Protein AF-A0A1F5NJ18-F1 (afdb_monomer)

Foldseek 3Di:
DPDPDPVLCVLVVVLVCCLVVVDQKDKDKDAVVCCDDPNVVVVVVSVVSCVVSQKDKDKDWDQVQQLQQLEGGIMIMMMIGNDPLFDFDAQDGAEDDPPDPDDPHHHGDHLQNQDVPPDDDAAQDADPVARQQGAHHDDPLLLVLLVQAAAAWGFDVSDDPVSDDPVCVVDPDQGFQLTAHHGGGRHYQQALCLRPSRPGRQHHRPHSGGGTLQSLCSSLVHDSPDDDDDDRSNSSHCSNPDRRVSSVVSRVVSSVVSVVVSVVVVVVVVVVVVVVVVVVVVPD

Mean predicted aligned error: 6.45 Å

Structure (mmCIF, N/CA/C/O backbone):
data_AF-A0A1F5NJ18-F1
#
_entry.id   AF-A0A1F5NJ18-F1
#
loop_
_atom_site.group_PDB
_atom_site.id
_atom_site.type_symbol
_atom_site.label_atom_id
_atom_site.label_alt_id
_atom_site.label_comp_id
_atom_site.label_asym_id
_atom_site.label_entity_id
_atom_site.label_seq_id
_atom_site.pdbx_PDB_ins_code
_atom_site.Cartn_x
_atom_site.Cartn_y
_atom_site.Cartn_z
_atom_site.occupancy
_atom_site.B_iso_or_equiv
_atom_site.auth_seq_id
_atom_site.auth_comp_id
_atom_site.auth_asym_id
_atom_site.auth_atom_id
_atom_site.pdbx_PDB_model_num
ATOM 1 N N . GLU A 1 1 ? 13.339 19.748 5.906 1.00 44.38 1 GLU A N 1
ATOM 2 C CA . GLU A 1 1 ? 11.914 19.822 5.512 1.00 44.38 1 GLU A CA 1
ATOM 3 C C . GLU A 1 1 ? 11.126 18.870 6.407 1.00 44.38 1 GLU A C 1
ATOM 5 O O . GLU A 1 1 ? 11.561 17.733 6.534 1.00 44.38 1 GLU A O 1
ATOM 10 N N . GLY A 1 2 ? 10.069 19.297 7.112 1.00 52.28 2 GLY A N 1
ATOM 11 C CA . GLY A 1 2 ? 9.281 18.325 7.894 1.00 52.28 2 GLY A CA 1
A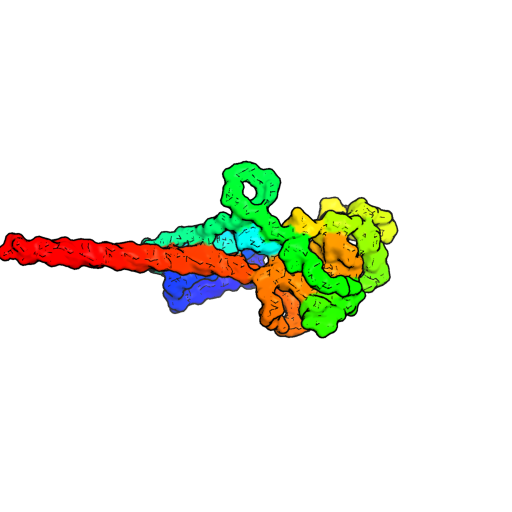TOM 12 C C . GLY A 1 2 ? 8.317 18.855 8.957 1.00 52.28 2 GLY A C 1
ATOM 13 O O . GLY A 1 2 ? 7.323 18.189 9.206 1.00 52.28 2 GLY A O 1
ATOM 14 N N . ILE A 1 3 ? 8.558 20.021 9.568 1.00 52.06 3 ILE A N 1
ATOM 15 C CA . ILE A 1 3 ? 7.665 20.559 10.621 1.00 52.06 3 ILE A CA 1
ATOM 16 C C . ILE A 1 3 ? 6.695 21.600 10.044 1.00 52.06 3 ILE A C 1
ATOM 18 O O . ILE A 1 3 ? 5.497 21.503 10.282 1.00 52.06 3 ILE A O 1
ATOM 22 N N . SER A 1 4 ? 7.183 22.514 9.200 1.00 52.91 4 SER A N 1
ATOM 23 C CA . SER A 1 4 ? 6.387 23.589 8.577 1.00 52.91 4 SER A CA 1
ATOM 24 C C . SER A 1 4 ? 5.634 23.181 7.304 1.00 52.91 4 SER A C 1
ATOM 26 O O . SER A 1 4 ? 5.252 24.042 6.517 1.00 52.91 4 SER A O 1
ATOM 28 N N . ASP A 1 5 ? 5.468 21.881 7.048 1.00 60.53 5 ASP A N 1
ATOM 29 C CA . ASP A 1 5 ? 4.686 21.424 5.900 1.00 60.53 5 ASP A CA 1
ATOM 30 C C . ASP A 1 5 ? 3.194 21.673 6.178 1.00 60.53 5 ASP A C 1
ATOM 32 O O . ASP A 1 5 ? 2.676 21.123 7.154 1.00 60.53 5 ASP A O 1
ATOM 36 N N . PRO A 1 6 ? 2.478 22.455 5.349 1.00 61.78 6 PRO A N 1
ATOM 37 C CA . PRO A 1 6 ? 1.057 22.718 5.556 1.00 61.78 6 PRO A CA 1
ATOM 38 C C . PRO A 1 6 ? 0.217 21.435 5.555 1.00 61.78 6 PRO A C 1
ATOM 40 O O . PRO A 1 6 ? -0.858 21.414 6.130 1.00 61.78 6 PRO A O 1
ATOM 43 N N . ARG A 1 7 ? 0.694 20.319 4.991 1.00 61.50 7 ARG A N 1
ATOM 44 C CA . ARG A 1 7 ? -0.009 19.025 5.051 1.00 61.50 7 ARG A CA 1
ATOM 45 C C . ARG A 1 7 ? -0.040 18.425 6.453 1.00 61.50 7 ARG A C 1
ATOM 47 O O . ARG A 1 7 ? -0.947 17.651 6.750 1.00 61.50 7 ARG A O 1
ATOM 54 N N . ASN A 1 8 ? 0.898 18.798 7.326 1.00 68.25 8 ASN A N 1
ATOM 55 C CA . ASN A 1 8 ? 0.867 18.392 8.730 1.00 68.25 8 ASN A CA 1
ATOM 56 C C . ASN A 1 8 ? -0.338 18.987 9.473 1.00 68.25 8 ASN A C 1
ATOM 58 O O . ASN A 1 8 ? -0.645 18.516 10.563 1.00 68.25 8 ASN A O 1
ATOM 62 N N . THR A 1 9 ? -1.039 19.981 8.909 1.00 78.81 9 THR A N 1
ATOM 63 C CA . THR A 1 9 ? -2.238 20.550 9.538 1.00 78.81 9 THR A CA 1
ATOM 64 C C . THR A 1 9 ? -3.500 19.726 9.288 1.00 78.81 9 THR A C 1
ATOM 66 O O . THR A 1 9 ? -4.411 19.761 10.110 1.00 78.81 9 THR A O 1
ATOM 69 N N . LEU A 1 10 ? -3.540 18.909 8.226 1.00 87.25 10 LEU A N 1
ATOM 70 C CA . LEU A 1 10 ? -4.714 18.091 7.876 1.00 87.25 10 LEU A CA 1
ATOM 71 C C . LEU A 1 10 ? -5.095 17.097 8.979 1.00 87.25 10 LEU A C 1
ATOM 73 O O . LEU A 1 10 ? -6.245 16.684 9.090 1.00 87.25 10 LEU A O 1
ATOM 77 N N . ILE A 1 11 ? -4.135 16.723 9.821 1.00 87.88 11 ILE A N 1
ATOM 78 C CA . ILE A 1 11 ? -4.393 15.853 10.962 1.00 87.88 11 ILE A CA 1
ATOM 79 C C . ILE A 1 11 ? -5.191 16.551 12.069 1.00 87.88 11 ILE A C 1
ATOM 81 O O . ILE A 1 11 ? -5.976 15.908 12.762 1.00 87.88 11 ILE A O 1
ATOM 85 N N . TYR A 1 12 ? -5.031 17.868 12.209 1.00 89.31 12 TYR A N 1
ATOM 86 C CA . TYR A 1 12 ? -5.835 18.674 13.120 1.00 89.31 12 TYR A CA 1
ATOM 87 C C . TYR A 1 12 ? -7.233 18.914 12.549 1.00 89.31 12 TYR A C 1
ATOM 89 O O . TYR A 1 12 ? -8.191 18.925 13.313 1.00 89.31 12 TYR A O 1
ATOM 97 N N . GLU A 1 13 ? -7.382 18.988 11.223 1.00 93.19 13 GLU A N 1
ATOM 98 C CA . GLU A 1 13 ? -8.707 18.981 10.587 1.00 93.19 13 GLU A CA 1
ATOM 99 C C . GLU A 1 13 ? -9.447 17.663 10.829 1.00 93.19 13 GLU A C 1
ATOM 101 O O . GLU A 1 13 ? -10.638 17.671 11.122 1.00 93.19 13 GLU A O 1
ATOM 106 N N . PHE A 1 14 ? -8.745 16.526 10.793 1.00 93.88 14 PHE A N 1
ATOM 107 C CA . PHE A 1 14 ? -9.339 15.248 11.183 1.00 93.88 14 PHE A CA 1
ATOM 108 C C . PHE A 1 14 ? -9.824 15.265 12.642 1.00 93.88 14 PHE A C 1
ATOM 110 O O . PHE A 1 14 ? -10.944 14.841 12.916 1.00 93.88 14 PHE A O 1
ATOM 117 N N . LEU A 1 15 ? -9.029 15.808 13.573 1.00 93.88 15 LEU A N 1
ATOM 118 C CA . LEU A 1 15 ? -9.454 15.983 14.968 1.00 93.88 15 LEU A CA 1
ATOM 119 C C . LEU A 1 15 ? -10.674 16.900 15.102 1.00 93.88 15 LEU A C 1
ATOM 121 O O . LEU A 1 15 ? -11.600 16.557 15.833 1.00 93.88 15 LEU A O 1
ATOM 125 N N . ARG A 1 16 ? -10.700 18.022 14.375 1.00 95.38 16 ARG A N 1
ATOM 126 C CA . ARG A 1 16 ? -11.847 18.938 14.345 1.00 95.38 16 ARG A CA 1
ATOM 127 C C . ARG A 1 16 ? -13.115 18.214 13.887 1.00 95.38 16 ARG A C 1
ATOM 129 O O . ARG A 1 16 ? -14.152 18.331 14.529 1.00 95.38 16 ARG A O 1
ATOM 136 N N . LEU A 1 17 ? -13.023 17.397 12.833 1.00 96.50 17 LEU A N 1
ATOM 137 C CA . LEU A 1 17 ? -14.150 16.581 12.371 1.00 96.50 17 LEU A CA 1
ATOM 138 C C . LEU A 1 17 ? -14.620 15.580 13.437 1.00 96.50 17 LEU A C 1
ATOM 140 O O . LEU A 1 17 ? -15.822 15.393 13.595 1.00 96.50 17 LEU A O 1
ATOM 144 N N . LEU A 1 18 ? -13.712 14.955 14.192 1.00 96.69 18 LEU A N 1
ATOM 145 C CA . LEU A 1 18 ? -14.091 14.046 15.283 1.00 96.69 18 LEU A CA 1
ATOM 146 C C . LEU A 1 18 ? -14.761 14.763 16.464 1.00 96.69 18 LEU A C 1
ATOM 148 O O . LEU A 1 18 ? -15.630 14.175 17.109 1.00 96.69 18 LEU A O 1
ATOM 152 N N . GLU A 1 19 ? -14.367 16.005 16.743 1.00 95.81 19 GLU A N 1
ATOM 153 C CA . GLU A 1 19 ? -14.962 16.855 17.779 1.00 95.81 19 GLU A CA 1
ATOM 154 C C . GLU A 1 19 ? -16.373 17.329 17.400 1.00 95.81 19 GLU A C 1
ATOM 156 O O . GLU A 1 19 ? -17.272 17.319 18.243 1.00 95.81 19 GLU A O 1
ATOM 161 N N . GLU A 1 20 ? -16.580 17.689 16.131 1.00 97.00 20 GLU A N 1
ATOM 162 C CA . GLU A 1 20 ? -17.866 18.168 15.612 1.00 97.00 20 GLU A CA 1
ATOM 163 C C . GLU A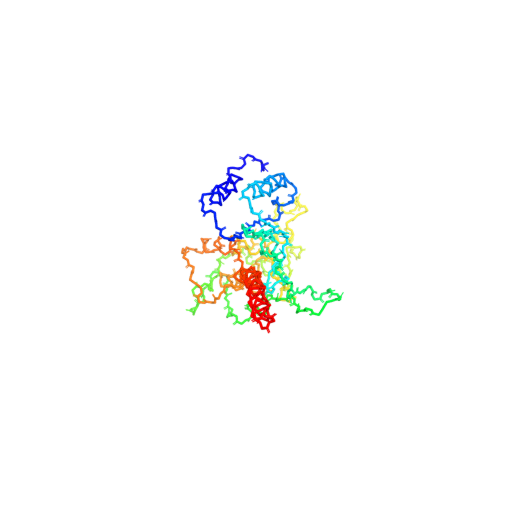 1 20 ? -18.859 17.025 15.354 1.00 97.00 20 GLU A C 1
ATOM 165 O O . GLU A 1 20 ? -20.006 17.090 15.791 1.00 97.00 20 GLU A O 1
ATOM 170 N N . ILE A 1 21 ? -18.426 15.965 14.661 1.00 97.56 21 ILE A N 1
ATOM 171 C CA . ILE A 1 21 ? -19.296 14.850 14.248 1.00 97.56 21 ILE A CA 1
ATOM 172 C C . ILE A 1 21 ? -19.540 13.882 15.410 1.00 97.56 21 ILE A C 1
ATOM 174 O O . ILE A 1 21 ? -20.602 13.267 15.483 1.00 97.56 21 ILE A O 1
ATOM 178 N N . LYS A 1 22 ? -18.558 13.726 16.308 1.00 95.50 22 LYS A N 1
ATOM 179 C CA . LYS A 1 22 ? -18.570 12.753 17.413 1.00 95.50 22 LYS A CA 1
ATOM 180 C C . LYS A 1 22 ? -18.960 11.329 16.972 1.00 95.50 22 LYS A C 1
ATOM 182 O O . LYS A 1 22 ? -19.873 10.744 17.562 1.00 95.50 22 LYS A O 1
ATOM 187 N N . PRO A 1 23 ? -18.319 10.761 15.929 1.00 96.31 23 PRO A N 1
ATOM 188 C CA . PRO A 1 23 ? -18.681 9.438 15.436 1.00 96.31 23 PRO A CA 1
ATOM 189 C C . PRO A 1 23 ? -18.553 8.357 16.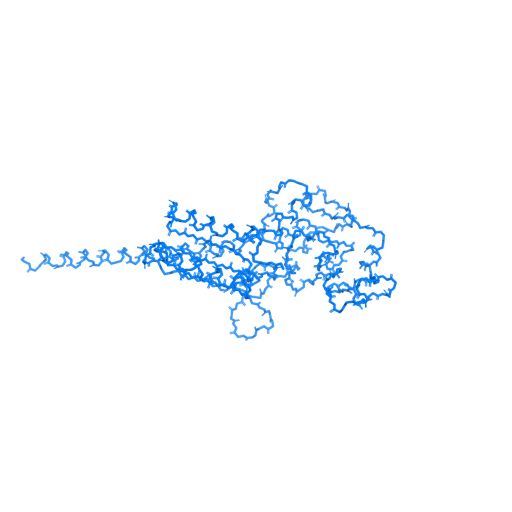515 1.00 96.31 23 PRO A C 1
ATOM 191 O O . PRO A 1 23 ? -17.649 8.386 17.346 1.00 96.31 23 PRO A O 1
ATOM 194 N N . TYR A 1 24 ? -19.422 7.349 16.435 1.00 93.81 24 TYR A N 1
ATOM 195 C CA . TYR A 1 24 ? -19.392 6.179 17.319 1.00 93.81 24 TYR A CA 1
ATOM 196 C C . TYR A 1 24 ? -18.040 5.443 17.289 1.00 93.81 24 TYR A C 1
ATOM 198 O O . TYR A 1 24 ? -17.499 5.024 18.315 1.00 93.81 24 TYR A O 1
ATOM 206 N N . ALA A 1 25 ? -17.461 5.323 16.095 1.00 95.19 25 ALA A N 1
ATOM 207 C CA . ALA A 1 25 ? -16.128 4.789 15.886 1.00 95.19 25 ALA A CA 1
ATOM 208 C C . ALA A 1 25 ? -15.460 5.452 14.679 1.00 95.19 25 ALA A C 1
ATOM 210 O O . ALA A 1 25 ? -16.133 5.950 13.775 1.00 95.19 25 ALA A O 1
ATOM 211 N N . PHE A 1 26 ? -14.130 5.435 14.647 1.00 96.25 26 PHE A N 1
ATOM 212 C CA . PHE A 1 26 ? -13.346 5.946 13.532 1.00 96.25 26 PHE A CA 1
ATOM 213 C C . PHE A 1 26 ? -12.135 5.063 13.232 1.00 96.25 26 PHE A C 1
ATOM 215 O O . PHE A 1 26 ? -11.621 4.331 14.082 1.00 96.25 26 PHE A O 1
ATOM 222 N N . VAL A 1 27 ? -11.646 5.200 12.002 1.00 96.69 27 VAL A N 1
ATOM 223 C CA . VAL A 1 27 ? -10.378 4.642 11.539 1.00 96.69 27 VAL A CA 1
ATOM 224 C C . VAL A 1 27 ? -9.552 5.782 10.969 1.00 96.69 27 VAL A C 1
ATOM 226 O O . VAL A 1 27 ? -10.052 6.591 10.190 1.00 96.69 27 VAL A O 1
ATOM 229 N N . MET A 1 28 ? -8.279 5.829 11.333 1.00 95.44 28 MET A N 1
ATOM 230 C CA . MET A 1 28 ? -7.298 6.724 10.746 1.00 95.44 28 MET A CA 1
ATOM 231 C C . MET A 1 28 ? -6.124 5.899 10.217 1.00 95.44 28 MET A C 1
ATOM 233 O O . MET A 1 28 ? -5.558 5.067 10.928 1.00 95.44 28 MET A O 1
ATOM 237 N N . GLU A 1 29 ? -5.743 6.151 8.969 1.00 94.56 29 GLU A N 1
ATOM 238 C CA . GLU A 1 29 ? -4.560 5.572 8.333 1.00 94.56 29 GLU A CA 1
ATOM 239 C C . GLU A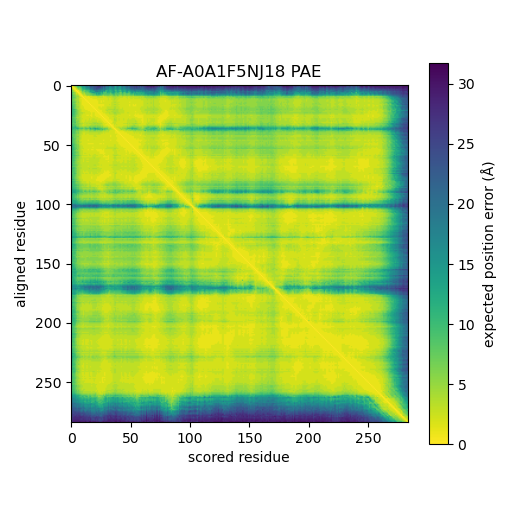 1 29 ? -3.518 6.665 8.077 1.00 94.56 29 GLU A C 1
ATOM 241 O O . GLU A 1 29 ? -3.859 7.818 7.804 1.00 94.56 29 GLU A O 1
ATOM 246 N N . ASN A 1 30 ? -2.237 6.324 8.233 1.00 93.62 30 ASN A N 1
ATOM 247 C CA . ASN A 1 30 ? -1.141 7.196 7.829 1.00 93.62 30 ASN A CA 1
ATOM 248 C C . ASN A 1 30 ? 0.156 6.415 7.556 1.00 93.62 30 ASN A C 1
ATOM 250 O O . ASN A 1 30 ? 0.274 5.207 7.780 1.00 93.62 30 ASN A O 1
ATOM 254 N N . VAL A 1 31 ? 1.198 7.118 7.119 1.00 92.00 31 VAL A N 1
ATOM 255 C CA . VAL A 1 31 ? 2.543 6.559 6.988 1.00 92.00 31 VAL A CA 1
ATOM 256 C C . VAL A 1 31 ? 3.162 6.245 8.361 1.00 92.00 31 VAL A C 1
ATOM 258 O O . VAL A 1 31 ? 2.927 6.960 9.338 1.00 92.00 31 VAL A O 1
ATOM 261 N N . PRO A 1 32 ? 4.042 5.229 8.461 1.00 92.50 32 PRO A N 1
ATOM 262 C CA . PRO A 1 32 ? 4.697 4.867 9.723 1.00 92.50 32 PRO A CA 1
ATOM 263 C C . PRO A 1 32 ? 5.511 5.999 10.363 1.00 92.50 32 PRO A C 1
ATOM 265 O O . PRO A 1 32 ? 5.706 6.002 11.577 1.00 92.50 32 PRO A O 1
ATOM 268 N N . GLY A 1 33 ? 5.994 6.945 9.549 1.00 89.94 33 GLY A N 1
ATOM 269 C CA . GLY A 1 33 ? 6.747 8.119 9.995 1.00 89.94 33 GLY A CA 1
ATOM 270 C C . GLY A 1 33 ? 5.931 9.115 10.824 1.00 89.94 33 GLY A C 1
ATOM 271 O O . GLY A 1 33 ? 6.515 9.988 11.447 1.00 89.94 33 GLY A O 1
ATOM 272 N N . LEU A 1 34 ? 4.603 8.989 10.892 1.00 87.94 34 LEU A N 1
ATOM 273 C CA . LEU A 1 34 ? 3.821 9.776 11.844 1.00 87.94 34 LEU A CA 1
ATOM 274 C C . LEU A 1 34 ? 4.022 9.265 13.280 1.00 87.94 34 LEU A C 1
ATOM 276 O O . LEU A 1 34 ? 4.229 10.045 14.197 1.00 87.94 34 LEU A O 1
ATOM 280 N N . ALA A 1 35 ? 4.045 7.946 13.480 1.00 86.25 35 ALA A N 1
ATOM 281 C CA . ALA A 1 35 ? 4.278 7.348 14.799 1.00 86.25 35 ALA A CA 1
ATOM 282 C C . ALA A 1 35 ? 5.772 7.231 15.167 1.00 86.25 35 ALA A C 1
ATOM 284 O O . ALA A 1 35 ? 6.111 6.821 16.280 1.00 86.25 35 ALA A O 1
ATOM 285 N N . LYS A 1 36 ? 6.686 7.549 14.240 1.00 84.00 36 LYS A N 1
ATOM 286 C CA . LYS A 1 36 ? 8.140 7.376 14.395 1.00 84.00 36 LYS A CA 1
ATOM 287 C C . LYS A 1 36 ? 8.897 8.642 14.004 1.00 84.00 36 LYS A C 1
ATOM 289 O O . LYS A 1 36 ? 8.520 9.331 13.075 1.00 84.00 36 LYS A O 1
ATOM 294 N N . GLY A 1 37 ? 10.026 8.917 14.651 1.00 82.19 37 GLY A N 1
ATOM 295 C CA . GLY A 1 37 ? 10.871 10.057 14.278 1.00 82.19 37 GLY A CA 1
ATOM 296 C C . GLY A 1 37 ? 10.174 11.408 14.482 1.00 82.19 37 GLY A C 1
ATOM 297 O O . GLY A 1 37 ? 9.543 11.621 15.515 1.00 82.19 37 GLY A O 1
ATOM 298 N N . ILE A 1 38 ? 10.298 12.308 13.499 1.00 78.38 38 ILE A N 1
ATOM 299 C CA . ILE A 1 38 ? 9.884 13.722 13.595 1.00 78.38 38 ILE A CA 1
ATOM 300 C C . ILE A 1 38 ? 8.368 13.881 13.816 1.00 78.38 38 ILE A C 1
ATOM 302 O O . ILE A 1 38 ? 7.958 14.817 14.493 1.00 78.38 38 ILE A O 1
ATOM 306 N N . GLY A 1 39 ? 7.535 12.964 13.308 1.00 83.38 39 GLY A N 1
ATOM 307 C CA . GLY A 1 39 ? 6.077 13.026 13.476 1.00 83.38 39 GLY A CA 1
ATOM 308 C C . GLY A 1 39 ? 5.574 12.578 14.852 1.00 83.38 39 GLY A C 1
ATOM 309 O O . GLY A 1 39 ? 4.445 12.892 15.228 1.00 83.38 39 GLY A O 1
ATOM 310 N N . LYS A 1 40 ? 6.403 11.875 15.637 1.00 88.44 40 LYS A N 1
ATOM 311 C CA . LYS A 1 40 ? 5.982 11.250 16.901 1.00 88.44 40 LYS A CA 1
ATOM 312 C C . LYS A 1 40 ? 5.383 12.243 17.914 1.00 88.44 40 LYS A C 1
ATOM 314 O O . LYS A 1 40 ? 4.366 11.893 18.509 1.00 88.44 40 LYS A O 1
ATOM 319 N N . PRO A 1 41 ? 5.938 13.455 18.124 1.00 90.25 41 PRO A N 1
ATOM 320 C CA . PRO A 1 41 ? 5.332 14.435 19.027 1.00 90.25 41 PRO A CA 1
ATOM 321 C C . PRO A 1 41 ? 3.917 14.842 18.598 1.00 90.25 41 PRO A C 1
ATOM 323 O O . PRO A 1 41 ? 3.027 14.929 19.441 1.00 90.25 41 PRO A O 1
ATOM 326 N N . ILE A 1 42 ? 3.693 15.011 17.289 1.00 88.31 42 ILE A N 1
ATOM 327 C CA . ILE A 1 42 ? 2.374 15.326 16.722 1.00 88.31 42 ILE A CA 1
ATOM 328 C C . ILE A 1 42 ? 1.409 14.173 17.013 1.00 88.31 42 ILE A C 1
ATOM 330 O O . ILE A 1 42 ? 0.315 14.392 17.525 1.00 88.31 42 ILE A O 1
ATOM 334 N N . PHE A 1 43 ? 1.837 12.931 16.771 1.00 92.06 43 PHE A N 1
ATOM 335 C CA . PHE A 1 43 ? 1.015 11.750 17.032 1.00 92.06 43 PHE A CA 1
ATOM 336 C C . PHE A 1 43 ? 0.631 11.593 18.510 1.00 92.06 43 PHE A C 1
ATOM 338 O O . PHE A 1 43 ? -0.522 11.303 18.817 1.00 92.06 43 PHE A O 1
ATOM 345 N N . LEU A 1 44 ? 1.559 11.838 19.440 1.00 93.19 44 LEU A N 1
ATOM 346 C CA . LEU A 1 44 ? 1.259 11.800 20.876 1.00 93.19 44 LEU A CA 1
ATOM 347 C C . LEU A 1 44 ? 0.269 12.895 21.290 1.00 93.19 44 LEU A C 1
ATOM 349 O O . LEU A 1 44 ? -0.620 12.632 22.097 1.00 93.19 44 LEU A O 1
ATOM 353 N N . ASN A 1 45 ? 0.383 14.095 20.712 1.00 92.12 45 ASN A N 1
ATOM 354 C CA . ASN A 1 45 ? -0.588 15.163 20.933 1.00 92.12 45 ASN A CA 1
ATOM 355 C C . ASN A 1 45 ? -1.989 14.760 20.446 1.00 92.12 45 ASN A C 1
ATOM 357 O O . ASN A 1 45 ? -2.962 14.974 21.160 1.00 92.12 45 ASN A O 1
ATOM 361 N N . ILE A 1 46 ? -2.092 14.102 19.291 1.00 93.00 46 ILE A N 1
ATOM 362 C CA . ILE A 1 46 ? -3.366 13.593 18.764 1.00 93.00 46 ILE A CA 1
ATOM 363 C C . ILE A 1 46 ? -3.992 12.564 19.701 1.00 93.00 46 ILE A C 1
ATOM 365 O O . ILE A 1 46 ? -5.170 12.682 20.019 1.00 93.00 46 ILE A O 1
ATOM 369 N N . LEU A 1 47 ? -3.221 11.589 20.191 1.00 95.81 47 LEU A N 1
ATOM 370 C CA . LEU A 1 47 ? -3.731 10.596 21.145 1.00 95.81 47 LEU A CA 1
ATOM 371 C C . LEU A 1 47 ? -4.231 11.246 22.441 1.00 95.81 47 LEU A C 1
ATOM 373 O O . LEU A 1 47 ? -5.232 10.807 23.006 1.00 95.81 47 LEU A O 1
ATOM 377 N N . GLN A 1 48 ? -3.554 12.299 22.902 1.00 96.25 48 GLN A N 1
ATOM 378 C CA . GLN A 1 48 ? -3.981 13.063 24.070 1.00 96.25 48 GLN A CA 1
ATOM 379 C C . GLN A 1 48 ? -5.293 13.817 23.802 1.00 96.25 48 GLN A C 1
ATOM 381 O O . GLN A 1 48 ? -6.231 13.690 24.585 1.00 96.25 48 GLN A O 1
ATOM 386 N N . ARG A 1 49 ? -5.408 14.517 22.666 1.00 95.75 49 ARG A N 1
ATOM 387 C CA . ARG A 1 49 ? -6.640 15.222 22.268 1.00 95.75 49 ARG A CA 1
ATOM 388 C C . ARG A 1 49 ? -7.821 14.268 22.081 1.00 95.75 49 ARG A C 1
ATOM 390 O O . ARG A 1 49 ? -8.920 14.568 22.523 1.00 95.75 49 ARG A O 1
ATOM 397 N N . LEU A 1 50 ? -7.601 13.099 21.480 1.00 97.06 50 LEU A N 1
ATOM 398 C CA . LEU A 1 50 ? -8.631 12.063 21.338 1.00 97.06 50 LEU A CA 1
ATOM 399 C C . LEU A 1 50 ? -9.146 11.588 22.699 1.00 97.06 50 LEU A C 1
ATOM 401 O O . LEU A 1 50 ? -10.353 11.449 22.880 1.00 97.06 50 LEU A O 1
ATOM 405 N N . ARG A 1 51 ? -8.247 11.404 23.672 1.00 96.88 51 ARG A N 1
ATOM 406 C CA . ARG A 1 51 ? -8.620 11.049 25.045 1.00 96.88 51 ARG A CA 1
ATOM 407 C C . ARG A 1 51 ? -9.447 12.144 25.718 1.00 96.88 51 ARG A C 1
ATOM 409 O O . ARG A 1 51 ? -10.431 11.831 26.375 1.00 96.88 51 ARG A O 1
ATOM 416 N N . GLU A 1 52 ? -9.066 13.408 25.547 1.00 96.62 52 GLU A N 1
ATOM 417 C CA . GLU A 1 52 ? -9.819 14.565 26.062 1.00 96.62 52 GLU A CA 1
ATOM 418 C C . GLU A 1 52 ? -11.217 14.671 25.439 1.00 96.62 52 GLU A C 1
ATOM 420 O O . GLU A 1 52 ? -12.167 15.041 26.122 1.00 96.62 52 GLU A O 1
ATOM 425 N N . LEU A 1 53 ? -11.361 14.273 24.172 1.00 95.88 53 LEU A N 1
ATOM 426 C CA . LEU A 1 53 ? -12.646 14.164 23.476 1.00 95.88 53 LEU A CA 1
ATOM 427 C C . LEU A 1 53 ? -13.468 12.922 23.878 1.00 95.88 53 LEU A C 1
ATOM 429 O O . LEU A 1 53 ? -14.567 12.732 23.361 1.00 95.88 53 LEU A O 1
ATOM 433 N N . GLY A 1 54 ? -12.961 12.078 24.783 1.00 96.75 54 GLY A N 1
ATOM 434 C CA . GLY A 1 54 ? -13.655 10.884 25.272 1.00 96.75 54 GLY A CA 1
ATOM 435 C C . GLY A 1 54 ? -13.478 9.631 24.410 1.00 96.75 54 GLY A C 1
ATOM 436 O O . GLY A 1 54 ? -14.220 8.670 24.589 1.00 96.75 54 GLY A O 1
ATOM 437 N N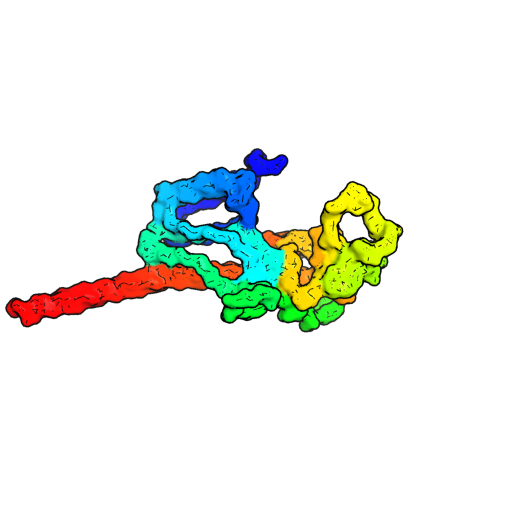 . TYR A 1 55 ? -12.510 9.609 23.488 1.00 97.75 55 TYR A N 1
ATOM 438 C CA . TYR A 1 55 ? -12.230 8.426 22.676 1.00 97.75 55 TYR A CA 1
ATOM 439 C C . TYR A 1 55 ? -11.232 7.476 23.340 1.00 97.75 55 TYR A C 1
ATOM 441 O O . TYR A 1 55 ? -10.151 7.864 23.791 1.00 97.75 55 TYR A O 1
ATOM 449 N N . TYR A 1 56 ? -11.561 6.191 23.278 1.00 96.19 56 TYR A N 1
ATOM 450 C CA . TYR A 1 56 ? -10.666 5.071 23.529 1.00 96.19 56 TYR A CA 1
ATOM 451 C C . TYR A 1 56 ? -10.040 4.647 22.212 1.00 96.19 56 TYR A C 1
ATOM 453 O O . TYR A 1 56 ? -10.736 4.534 21.205 1.00 96.19 56 TYR A O 1
ATOM 461 N N . THR A 1 57 ? -8.729 4.412 22.203 1.00 95.94 57 THR A N 1
ATOM 462 C CA . THR A 1 57 ? -7.997 4.169 20.958 1.00 95.94 57 THR A CA 1
ATOM 463 C C . THR A 1 57 ? -7.008 3.025 21.060 1.00 95.94 57 THR A C 1
ATOM 465 O O . THR A 1 57 ? -6.353 2.858 22.087 1.00 95.94 57 THR A O 1
ATOM 468 N N . VAL A 1 58 ? -6.796 2.329 19.946 1.00 95.25 58 VAL A N 1
ATOM 469 C CA . VAL A 1 58 ? -5.684 1.394 19.757 1.00 95.25 58 VAL A CA 1
ATOM 470 C C . VAL A 1 58 ? -4.972 1.745 18.450 1.00 95.25 58 VAL A C 1
ATOM 472 O O . VAL A 1 58 ? -5.621 2.059 17.454 1.00 95.25 58 VAL A O 1
ATOM 475 N N . HIS A 1 59 ? -3.637 1.696 18.421 1.00 95.00 59 HIS A N 1
ATOM 476 C CA . HIS A 1 59 ? -2.876 1.933 17.188 1.00 95.00 59 HIS A CA 1
ATOM 477 C C . HIS A 1 59 ? -1.722 0.941 16.977 1.00 95.00 59 HIS A C 1
ATOM 479 O O . HIS A 1 59 ? -1.226 0.324 17.919 1.00 95.00 59 HIS A O 1
ATOM 485 N N . GLY A 1 60 ? -1.249 0.829 15.736 1.00 93.81 60 GLY A N 1
ATOM 486 C CA . GLY A 1 60 ? -0.219 -0.131 15.350 1.00 93.81 60 GLY A CA 1
ATOM 487 C C . GLY A 1 60 ? 0.330 0.130 13.952 1.00 93.81 60 GLY A C 1
ATOM 488 O O . GLY A 1 60 ? -0.336 0.734 13.113 1.00 93.81 60 GLY A O 1
ATOM 489 N N . ILE A 1 61 ? 1.568 -0.310 13.704 1.00 94.94 61 ILE A N 1
ATOM 490 C CA . ILE A 1 61 ? 2.144 -0.311 12.355 1.00 94.94 61 ILE A CA 1
ATOM 491 C C . ILE A 1 61 ? 1.970 -1.705 11.768 1.00 94.94 61 ILE A C 1
ATOM 493 O O . ILE A 1 61 ? 2.519 -2.667 1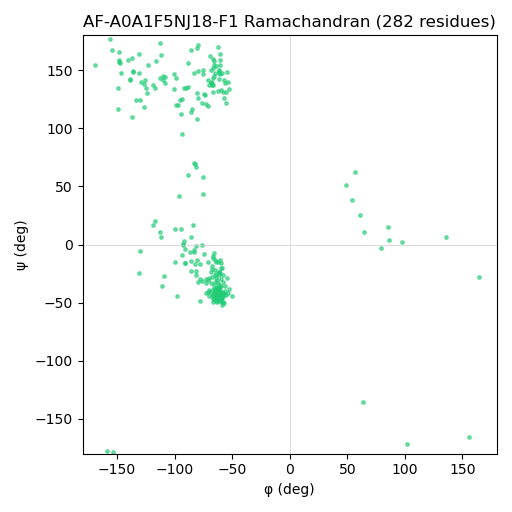2.299 1.00 94.94 61 ILE A O 1
ATOM 497 N N . VAL A 1 62 ? 1.253 -1.784 10.655 1.00 94.69 62 VAL A N 1
ATOM 498 C CA . VAL A 1 62 ? 0.952 -3.020 9.934 1.00 94.69 62 VAL A CA 1
ATOM 499 C C . VAL A 1 62 ? 1.743 -3.072 8.634 1.00 94.69 62 VAL A C 1
ATOM 501 O O . VAL A 1 62 ? 1.877 -2.047 7.967 1.00 94.69 62 VAL A O 1
ATOM 504 N N . ASP A 1 63 ? 2.288 -4.234 8.274 1.00 96.94 63 ASP A N 1
ATOM 505 C CA . ASP A 1 63 ? 2.770 -4.508 6.916 1.00 96.94 63 ASP A CA 1
ATOM 506 C C . ASP A 1 63 ? 1.653 -5.212 6.152 1.00 96.94 63 ASP A C 1
ATOM 508 O O . ASP A 1 63 ? 1.140 -6.224 6.611 1.00 96.94 63 ASP A O 1
ATOM 512 N N . THR A 1 64 ? 1.237 -4.687 5.005 1.00 97.62 64 THR A N 1
ATOM 513 C CA . THR A 1 64 ? 0.064 -5.210 4.293 1.00 97.62 64 THR A CA 1
ATOM 514 C C . THR A 1 64 ? 0.220 -6.665 3.852 1.00 97.62 64 THR A C 1
ATOM 516 O O . THR A 1 64 ? -0.783 -7.374 3.762 1.00 97.62 64 THR A O 1
ATOM 519 N N . ALA A 1 65 ? 1.458 -7.126 3.646 1.00 97.94 65 ALA A N 1
ATOM 520 C CA . ALA A 1 65 ? 1.745 -8.523 3.331 1.00 97.94 65 ALA A CA 1
ATOM 521 C C . ALA A 1 65 ? 1.278 -9.484 4.426 1.00 97.94 65 ALA A C 1
ATOM 523 O O . ALA A 1 65 ? 0.733 -10.540 4.117 1.00 97.94 65 ALA A O 1
ATOM 524 N N . ASP A 1 66 ? 1.370 -9.071 5.691 1.00 97.00 66 ASP A N 1
ATOM 525 C CA . ASP A 1 66 ? 0.928 -9.847 6.854 1.00 97.00 66 ASP A CA 1
ATOM 526 C C . ASP A 1 66 ? -0.605 -10.046 6.899 1.00 97.00 66 ASP A C 1
ATOM 528 O O . ASP A 1 66 ? -1.121 -10.845 7.679 1.00 97.00 66 ASP A O 1
ATOM 532 N N . TYR A 1 67 ? -1.343 -9.345 6.035 1.00 97.12 67 TYR A N 1
ATOM 533 C CA . TYR A 1 67 ? -2.806 -9.380 5.934 1.00 97.12 67 TYR A CA 1
ATOM 534 C C . TYR A 1 67 ? -3.293 -9.880 4.563 1.00 97.12 67 TYR A C 1
ATOM 536 O O . TYR A 1 67 ? -4.449 -9.661 4.189 1.00 97.12 67 TYR A O 1
ATOM 544 N N . GLY A 1 68 ? -2.404 -10.526 3.800 1.00 97.69 68 GLY A N 1
ATOM 545 C CA . GLY A 1 68 ? -2.718 -11.167 2.521 1.00 97.69 68 GLY A CA 1
ATOM 546 C C . GLY A 1 68 ? -2.654 -10.244 1.304 1.00 97.69 68 GLY A C 1
ATOM 547 O O . GLY A 1 68 ? -2.957 -10.672 0.194 1.00 97.69 68 GLY A O 1
ATOM 548 N N . VAL A 1 69 ? -2.248 -8.982 1.456 1.00 98.50 69 VAL A N 1
ATOM 549 C CA . VAL A 1 69 ? -1.990 -8.116 0.294 1.00 98.50 69 VAL A CA 1
ATOM 550 C C . VAL A 1 69 ? -0.661 -8.557 -0.338 1.00 98.50 69 VAL A C 1
ATOM 552 O O . VAL A 1 69 ? 0.328 -8.634 0.383 1.00 98.50 69 VAL A O 1
ATOM 555 N N . PRO A 1 70 ? -0.563 -8.805 -1.656 1.00 98.38 70 PRO A N 1
ATOM 556 C CA . PRO A 1 70 ? 0.671 -9.245 -2.323 1.00 98.38 70 PRO A CA 1
ATOM 557 C C . PRO A 1 70 ? 1.697 -8.105 -2.496 1.00 98.38 70 PRO A C 1
ATOM 559 O O . PRO A 1 70 ? 2.307 -7.930 -3.549 1.00 98.38 70 PRO A O 1
ATOM 562 N N . GLN A 1 71 ? 1.887 -7.300 -1.451 1.00 98.38 71 GLN A N 1
ATOM 563 C CA . GLN A 1 71 ? 2.684 -6.082 -1.434 1.00 98.38 71 GLN A CA 1
ATOM 564 C C . GLN A 1 71 ? 3.285 -5.854 -0.045 1.00 98.38 71 GLN A C 1
ATOM 566 O O . GLN A 1 71 ? 2.577 -5.902 0.961 1.00 98.38 71 GLN A O 1
ATOM 571 N N . ARG A 1 72 ? 4.573 -5.499 0.011 1.00 97.56 72 ARG A N 1
ATOM 572 C CA . ARG A 1 72 ? 5.213 -4.944 1.211 1.00 97.56 72 ARG A CA 1
ATOM 573 C C . ARG A 1 72 ? 4.893 -3.456 1.314 1.00 97.56 72 ARG A C 1
ATOM 575 O O . ARG A 1 72 ? 5.431 -2.639 0.558 1.00 97.56 72 ARG A O 1
ATOM 582 N N . ARG A 1 73 ? 4.035 -3.078 2.259 1.00 97.06 73 ARG A N 1
ATOM 583 C CA . ARG A 1 73 ? 3.664 -1.677 2.513 1.00 97.06 73 ARG A CA 1
ATOM 584 C C . ARG A 1 73 ? 3.347 -1.513 3.988 1.00 97.06 73 ARG A C 1
ATOM 586 O O . ARG A 1 73 ? 2.398 -2.085 4.501 1.00 97.06 73 ARG A O 1
ATOM 593 N N . LYS A 1 74 ? 4.141 -0.697 4.679 1.00 96.38 74 LYS A N 1
ATOM 594 C CA . LYS A 1 74 ? 3.913 -0.411 6.098 1.00 96.38 74 LYS A CA 1
ATOM 595 C C . LYS A 1 74 ? 3.003 0.794 6.270 1.00 96.38 74 LYS A C 1
ATOM 597 O O . LYS A 1 74 ? 3.237 1.814 5.615 1.00 96.38 74 LYS A O 1
ATOM 602 N N . ARG A 1 75 ? 2.016 0.702 7.160 1.00 95.00 75 ARG A N 1
ATOM 603 C CA . ARG A 1 75 ? 1.083 1.783 7.508 1.00 95.00 75 ARG A CA 1
ATOM 604 C C . ARG A 1 75 ? 0.808 1.843 8.993 1.00 95.00 75 ARG A C 1
ATOM 606 O O . ARG A 1 75 ? 0.743 0.815 9.650 1.00 95.00 75 ARG A O 1
ATOM 613 N N . LEU A 1 76 ? 0.694 3.060 9.507 1.00 95.00 76 LEU A N 1
ATOM 614 C CA . LEU A 1 76 ? 0.129 3.327 10.815 1.00 95.00 76 LEU A CA 1
ATOM 615 C C . LEU A 1 76 ? -1.388 3.276 10.678 1.00 95.00 76 LEU A C 1
ATOM 617 O O . LEU A 1 76 ? -1.954 3.977 9.845 1.00 95.00 76 LEU A O 1
ATOM 621 N N . VAL A 1 77 ? -2.022 2.467 11.509 1.00 96.12 77 VAL A N 1
ATOM 622 C CA . VAL A 1 77 ? -3.474 2.420 11.653 1.00 96.12 77 VAL A CA 1
ATOM 623 C C . VAL A 1 77 ? -3.795 2.797 13.092 1.00 96.12 77 VAL A C 1
ATOM 625 O O . VAL A 1 77 ? -3.102 2.371 14.017 1.00 96.12 77 VAL A O 1
ATOM 628 N N . LEU A 1 78 ? -4.821 3.617 13.269 1.00 96.00 78 LEU A N 1
ATOM 629 C CA . LEU A 1 78 ? -5.373 4.0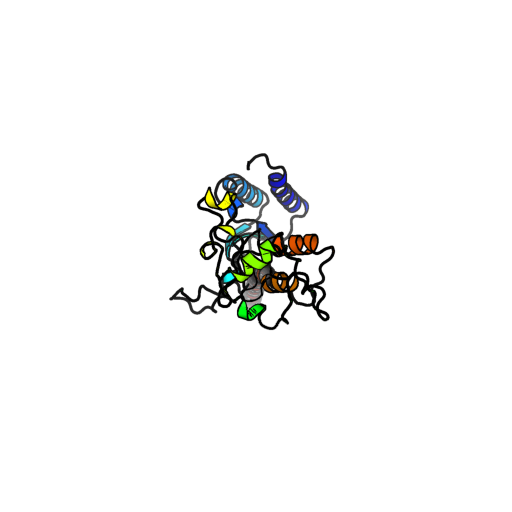38 14.547 1.00 96.00 78 LEU A CA 1
ATOM 630 C C . LEU A 1 78 ? -6.884 3.818 14.486 1.00 96.00 78 LEU A C 1
ATOM 632 O O . LEU A 1 78 ? -7.552 4.315 13.583 1.00 96.00 78 LEU A O 1
ATOM 636 N N . LEU A 1 79 ? -7.403 3.063 15.444 1.00 96.94 79 LEU A N 1
ATOM 637 C CA . LEU A 1 79 ? -8.831 2.850 15.642 1.00 96.94 79 LEU A CA 1
ATOM 638 C C . LEU A 1 79 ? -9.249 3.597 16.898 1.00 96.94 79 LEU A C 1
ATOM 640 O O . LEU A 1 79 ? -8.488 3.625 17.871 1.00 96.94 79 LEU A O 1
ATOM 644 N N . GLY A 1 80 ? -10.453 4.157 16.892 1.00 96.56 80 GLY A N 1
ATOM 645 C CA . GLY A 1 80 ? -11.023 4.757 18.086 1.00 96.56 80 GLY A CA 1
ATOM 646 C C . GLY A 1 80 ? -12.536 4.635 18.166 1.00 96.56 80 GLY A C 1
ATOM 647 O O . GLY A 1 80 ? -13.208 4.473 17.153 1.00 96.56 80 GLY A O 1
ATOM 648 N N . THR A 1 81 ? -13.057 4.701 19.386 1.00 97.06 81 THR A N 1
ATOM 649 C CA . THR A 1 81 ? -14.490 4.684 19.707 1.00 97.06 81 THR A CA 1
ATOM 650 C C . THR A 1 81 ? -14.752 5.541 20.938 1.00 97.06 81 THR A C 1
ATOM 652 O O . THR A 1 81 ? -13.879 5.656 21.798 1.00 97.06 81 THR A O 1
ATOM 655 N N . ASN A 1 82 ? -15.916 6.182 21.000 1.00 95.50 82 ASN A N 1
ATOM 656 C CA . ASN A 1 82 ? -16.359 6.931 22.178 1.00 95.50 82 ASN A CA 1
ATOM 657 C C . ASN A 1 82 ? -17.191 6.071 23.148 1.00 95.50 82 ASN A C 1
ATOM 659 O O . ASN A 1 82 ? -17.650 6.577 24.170 1.00 95.50 82 ASN A O 1
ATOM 663 N N . ASP A 1 83 ? -17.363 4.778 22.855 1.00 94.62 83 ASP A N 1
ATOM 664 C CA . ASP A 1 83 ? -18.053 3.834 23.727 1.00 94.62 83 ASP A CA 1
ATOM 665 C C . ASP A 1 83 ? -17.042 3.092 24.626 1.00 94.62 83 ASP A C 1
ATOM 667 O O . ASP A 1 83 ? -16.254 2.280 24.130 1.00 94.62 83 ASP A O 1
ATOM 671 N N . PRO A 1 84 ? -17.051 3.317 25.954 1.00 91.81 84 PRO A N 1
ATOM 672 C CA . PRO A 1 84 ? -16.137 2.645 26.881 1.00 91.81 84 PRO A CA 1
ATOM 673 C C . PRO A 1 84 ? -16.337 1.125 26.960 1.00 91.81 84 PRO A C 1
ATOM 675 O O . PRO A 1 84 ? -15.486 0.428 27.520 1.00 91.81 84 PRO A O 1
ATOM 678 N N . LYS A 1 85 ? -17.457 0.598 26.453 1.00 90.94 85 LYS A N 1
ATOM 679 C CA . LYS A 1 85 ? -17.767 -0.836 26.475 1.00 90.94 85 LYS A CA 1
ATOM 680 C C . LYS A 1 85 ? -17.064 -1.590 25.347 1.00 90.94 85 LYS A C 1
ATOM 682 O O . LYS A 1 85 ? -16.756 -2.773 25.503 1.00 90.94 85 LYS A O 1
ATOM 687 N N . ILE A 1 86 ? -16.745 -0.911 24.244 1.00 92.31 86 ILE A N 1
ATOM 688 C CA . ILE A 1 86 ? -16.057 -1.529 23.112 1.00 92.31 86 ILE A CA 1
ATOM 689 C C . ILE A 1 86 ? -14.575 -1.710 23.428 1.00 92.31 86 ILE A C 1
ATOM 691 O O . ILE A 1 86 ? -13.818 -0.759 23.631 1.00 92.31 86 ILE A O 1
ATOM 695 N N . ARG A 1 87 ? -14.119 -2.962 23.363 1.00 91.50 87 ARG A N 1
ATOM 696 C CA . ARG A 1 87 ? -12.697 -3.304 23.444 1.00 91.50 87 ARG A CA 1
ATOM 697 C C . ARG A 1 87 ? -12.102 -3.402 22.049 1.00 91.50 87 ARG A C 1
ATOM 699 O O . ARG A 1 87 ? -12.160 -4.445 21.405 1.00 91.50 87 ARG A O 1
ATOM 706 N N . LEU A 1 88 ? -11.501 -2.310 21.591 1.00 92.75 88 LEU A N 1
ATOM 707 C CA . LEU A 1 88 ? -10.824 -2.291 20.298 1.00 92.75 88 LEU A CA 1
ATOM 708 C C . LEU A 1 88 ? -9.646 -3.271 20.273 1.00 92.75 88 LEU A C 1
ATOM 710 O O . LEU A 1 88 ? -8.781 -3.259 21.152 1.00 92.75 88 LEU A O 1
ATOM 714 N N . THR A 1 89 ? -9.577 -4.071 19.214 1.00 86.88 89 THR A N 1
ATOM 715 C CA . THR A 1 89 ? -8.443 -4.949 18.917 1.00 86.88 89 THR A CA 1
ATOM 716 C C . THR A 1 89 ? -7.878 -4.630 17.539 1.00 86.88 89 THR A C 1
ATOM 718 O O . THR A 1 89 ? -8.566 -4.083 16.676 1.00 86.88 89 THR A O 1
ATOM 721 N N . PHE A 1 90 ? -6.594 -4.933 17.343 1.00 83.62 90 PHE A N 1
ATOM 722 C CA . PHE A 1 90 ? -6.001 -4.899 16.010 1.00 83.62 90 PHE A CA 1
ATOM 723 C C . PHE A 1 90 ? -6.437 -6.120 15.203 1.00 83.62 90 PHE A C 1
ATOM 725 O O . PHE A 1 90 ? -6.538 -7.204 15.790 1.00 83.62 90 PHE A O 1
ATOM 732 N N . PRO A 1 91 ? -6.607 -5.988 13.871 1.00 85.75 91 PRO A N 1
ATOM 733 C CA . PRO A 1 91 ? -6.847 -7.142 13.022 1.00 85.75 91 PRO A CA 1
ATOM 734 C C . PRO A 1 91 ? -5.765 -8.193 13.263 1.00 85.75 91 PRO A C 1
ATOM 736 O O . PRO A 1 91 ? -4.571 -7.886 13.323 1.00 85.75 91 PRO A O 1
ATOM 739 N N . LYS A 1 92 ? -6.191 -9.447 13.412 1.00 90.44 92 LYS A N 1
ATOM 740 C CA . LYS A 1 92 ? -5.261 -10.565 13.554 1.00 90.44 92 LYS A CA 1
ATOM 741 C C . LYS A 1 92 ? -4.505 -10.753 12.243 1.00 90.44 92 LYS A C 1
ATOM 743 O O . LYS A 1 92 ? -5.088 -10.704 11.162 1.00 90.44 92 LYS A O 1
ATOM 748 N N . GLN A 1 93 ? -3.204 -10.980 12.367 1.00 93.88 93 GLN A N 1
ATOM 749 C CA . GLN A 1 93 ? -2.341 -11.315 11.244 1.00 93.88 93 GLN A CA 1
ATOM 750 C C . GLN A 1 93 ? -2.822 -12.611 10.574 1.00 93.88 93 GLN A C 1
ATOM 752 O O . GLN A 1 93 ? -3.095 -13.587 11.274 1.00 93.88 93 GLN A O 1
ATOM 757 N N . THR A 1 94 ? -2.913 -12.620 9.242 1.00 95.12 94 THR A N 1
ATOM 758 C CA . THR A 1 94 ? -3.387 -13.779 8.462 1.00 95.12 94 THR A CA 1
ATOM 759 C C . THR A 1 94 ? -2.274 -14.460 7.682 1.00 95.12 94 THR A C 1
ATOM 761 O O . THR A 1 94 ? -2.357 -15.657 7.434 1.00 95.12 94 THR A O 1
ATOM 764 N N . ASN A 1 95 ? -1.224 -13.718 7.323 1.00 96.44 95 ASN A N 1
ATOM 765 C CA . ASN A 1 95 ? -0.123 -14.209 6.503 1.00 96.44 95 ASN A CA 1
ATOM 766 C C . ASN A 1 95 ? 1.237 -13.867 7.121 1.00 96.44 95 ASN A C 1
ATOM 768 O O . ASN A 1 95 ? 1.330 -12.990 7.979 1.00 96.44 95 ASN A O 1
ATOM 772 N N . GLN A 1 96 ? 2.306 -14.518 6.666 1.00 94.81 96 GLN A N 1
ATOM 773 C CA . GLN A 1 96 ? 3.664 -14.311 7.175 1.00 94.81 96 GLN A CA 1
ATOM 774 C C . GLN A 1 96 ? 4.759 -14.501 6.122 1.00 94.81 96 GLN A C 1
ATOM 776 O O . GLN A 1 96 ? 4.535 -15.091 5.063 1.00 94.81 96 GLN A O 1
ATOM 781 N N . ASP A 1 97 ? 5.967 -14.035 6.457 1.00 93.69 97 ASP A N 1
ATOM 782 C CA . ASP A 1 97 ? 7.168 -14.312 5.669 1.00 93.69 97 ASP A CA 1
ATOM 783 C C . ASP A 1 97 ? 7.352 -15.831 5.548 1.00 93.69 97 ASP A C 1
ATOM 785 O O . ASP A 1 97 ? 7.408 -16.501 6.583 1.00 93.69 97 ASP A O 1
ATOM 789 N N . PRO A 1 98 ? 7.475 -16.393 4.332 1.00 89.25 98 PRO A N 1
ATOM 790 C CA . PRO A 1 98 ? 7.686 -17.829 4.159 1.00 89.25 98 PRO A CA 1
ATOM 791 C C . PRO A 1 98 ? 8.973 -18.337 4.829 1.00 89.25 98 PRO A C 1
ATOM 793 O O . PRO A 1 98 ? 9.085 -19.526 5.109 1.00 89.25 98 PRO A O 1
ATOM 796 N N . ASN A 1 99 ? 9.938 -17.458 5.120 1.00 89.44 99 ASN A N 1
ATOM 797 C CA . ASN A 1 99 ? 11.169 -17.824 5.827 1.00 89.44 99 ASN A CA 1
ATOM 798 C C . ASN A 1 99 ? 11.029 -17.776 7.357 1.00 89.44 99 ASN A C 1
ATOM 800 O O . ASN A 1 99 ? 11.963 -18.139 8.072 1.00 89.44 99 ASN A O 1
ATOM 804 N N . PHE A 1 100 ? 9.901 -17.295 7.885 1.00 88.06 100 PHE A N 1
ATOM 805 C CA . PHE A 1 100 ? 9.666 -17.241 9.321 1.00 88.06 100 PHE A CA 1
ATOM 806 C C . PHE A 1 100 ? 9.123 -18.582 9.830 1.00 88.06 100 PHE A C 1
ATOM 808 O O . PHE A 1 100 ? 8.018 -18.996 9.487 1.00 88.06 100 PHE A O 1
ATOM 815 N N . ILE A 1 101 ? 9.888 -19.242 10.700 1.00 79.88 101 ILE A N 1
ATOM 816 C CA . ILE A 1 101 ? 9.495 -20.496 11.353 1.00 79.88 101 ILE A CA 1
ATOM 817 C C . ILE A 1 101 ? 8.853 -20.161 12.706 1.00 79.88 101 ILE A C 1
ATOM 819 O O . ILE A 1 101 ? 9.481 -19.503 13.533 1.00 79.88 101 ILE A O 1
ATOM 823 N N . GLY A 1 102 ? 7.625 -20.629 12.962 1.00 70.62 102 GLY A N 1
ATOM 824 C CA . GLY A 1 102 ? 7.028 -20.561 14.310 1.00 70.62 102 GLY A CA 1
ATOM 825 C C . GLY A 1 102 ? 5.568 -20.115 14.407 1.00 70.62 102 GLY A C 1
ATOM 826 O O . GLY A 1 102 ? 5.069 -19.921 15.513 1.00 70.62 102 GLY A O 1
ATOM 827 N N . ARG A 1 103 ? 4.862 -19.943 13.288 1.00 75.62 103 ARG A N 1
ATOM 828 C CA . ARG A 1 103 ? 3.429 -19.614 13.268 1.00 75.62 103 ARG A CA 1
ATOM 829 C C . ARG A 1 103 ? 2.715 -20.419 12.179 1.00 75.62 103 ARG A C 1
ATOM 831 O O . ARG A 1 103 ? 3.266 -20.608 11.097 1.00 75.62 103 ARG A O 1
ATOM 838 N N . TYR A 1 104 ? 1.493 -20.864 12.473 1.00 86.31 104 TYR A N 1
ATOM 839 C CA . TYR A 1 104 ? 0.604 -21.576 11.545 1.00 86.31 104 TYR A CA 1
ATOM 840 C C . TYR A 1 104 ? -0.257 -20.578 10.754 1.00 86.31 104 TYR A C 1
ATOM 842 O O . TYR A 1 104 ? -1.477 -20.557 10.894 1.00 86.31 104 TYR A O 1
ATOM 850 N N . LEU A 1 105 ? 0.390 -19.681 10.007 1.00 93.19 105 LEU A N 1
ATOM 851 C CA . LEU A 1 105 ? -0.273 -18.698 9.146 1.00 93.19 105 LEU A CA 1
ATOM 852 C C . LEU A 1 105 ? 0.077 -18.960 7.684 1.00 93.19 105 LEU A C 1
ATOM 854 O O . LEU A 1 105 ? 1.120 -19.548 7.388 1.00 93.19 105 LEU A O 1
ATOM 858 N N . ASP A 1 106 ? -0.770 -18.474 6.781 1.00 94.69 106 ASP A N 1
ATOM 859 C CA . ASP A 1 106 ? -0.527 -18.585 5.348 1.00 94.69 106 ASP A CA 1
ATOM 860 C C . ASP A 1 106 ? 0.767 -17.859 4.961 1.00 94.69 106 ASP A C 1
ATOM 862 O O . ASP A 1 106 ? 1.143 -16.835 5.538 1.00 94.69 106 ASP A O 1
ATOM 866 N N . SER A 1 107 ? 1.471 -18.354 3.947 1.00 95.88 107 SER A N 1
ATOM 867 C CA . SER A 1 107 ? 2.599 -17.599 3.392 1.00 95.88 107 SER A CA 1
ATOM 868 C C . SER A 1 107 ? 2.109 -16.311 2.730 1.00 95.88 107 SER A C 1
ATOM 870 O O . SER A 1 107 ? 0.953 -16.203 2.315 1.00 95.88 107 SER A O 1
ATOM 872 N N . TRP A 1 108 ? 2.971 -15.300 2.643 1.00 97.94 108 TRP A N 1
ATOM 873 C CA . TRP A 1 108 ? 2.636 -14.081 1.914 1.00 97.94 108 TRP A CA 1
ATOM 874 C C . TRP A 1 108 ? 2.244 -14.370 0.461 1.00 97.94 108 TRP A C 1
ATOM 876 O O . TRP A 1 108 ? 2.905 -15.139 -0.237 1.00 97.94 108 TRP A O 1
ATOM 886 N N . ASN A 1 109 ? 1.213 -13.666 -0.006 1.00 98.44 109 ASN A N 1
ATOM 887 C CA . ASN A 1 109 ? 0.816 -13.683 -1.408 1.00 98.44 109 ASN A CA 1
ATOM 888 C C . ASN A 1 109 ? 1.894 -13.033 -2.283 1.00 98.44 109 ASN A C 1
ATOM 890 O O . ASN A 1 109 ? 2.540 -12.057 -1.892 1.00 98.44 109 ASN A O 1
ATOM 894 N N . THR A 1 110 ? 2.090 -13.580 -3.478 1.00 98.69 110 THR A N 1
ATOM 895 C CA . THR A 1 110 ? 3.228 -13.247 -4.340 1.00 98.69 110 THR A CA 1
ATOM 896 C C . THR A 1 110 ? 2.799 -12.486 -5.589 1.00 98.69 110 THR A C 1
ATOM 898 O O . THR A 1 110 ? 1.627 -12.510 -5.980 1.00 98.69 110 THR A O 1
ATOM 901 N N . VAL A 1 111 ? 3.755 -11.832 -6.259 1.00 98.75 111 VAL A N 1
ATOM 902 C CA . VAL A 1 111 ? 3.520 -11.233 -7.582 1.00 98.75 111 VAL A CA 1
ATOM 903 C C . VAL A 1 111 ? 2.991 -12.289 -8.557 1.00 98.75 111 VAL A C 1
ATOM 905 O O . VAL A 1 111 ? 2.009 -12.030 -9.250 1.00 98.75 111 VAL A O 1
ATOM 908 N N . ARG A 1 112 ? 3.561 -13.503 -8.559 1.00 98.69 112 ARG A N 1
ATOM 909 C CA . ARG A 1 112 ? 3.126 -14.606 -9.432 1.00 98.69 112 ARG A CA 1
ATOM 910 C C . ARG A 1 112 ? 1.655 -14.941 -9.237 1.00 98.69 112 ARG A C 1
ATOM 912 O O . ARG A 1 112 ? 0.914 -14.945 -10.211 1.00 98.69 112 ARG A O 1
ATOM 919 N N . GLY A 1 113 ? 1.223 -15.142 -7.993 1.00 98.44 113 GLY A N 1
ATOM 920 C CA . GLY A 1 113 ? -0.176 -15.451 -7.681 1.00 98.44 113 GLY A CA 1
ATOM 921 C C . GLY A 1 113 ? -1.161 -14.318 -7.990 1.00 98.44 113 GLY A C 1
ATOM 922 O O . GLY A 1 113 ? -2.363 -14.524 -7.879 1.00 98.44 113 GLY A O 1
ATOM 923 N N . THR A 1 114 ? -0.670 -13.130 -8.358 1.00 98.62 114 THR A N 1
ATOM 924 C CA . THR A 1 114 ? -1.495 -11.929 -8.545 1.00 98.62 114 THR A CA 1
ATOM 925 C C . THR A 1 114 ? -1.608 -11.487 -10.003 1.00 98.62 114 THR A C 1
ATOM 927 O O . THR A 1 114 ? -2.641 -10.942 -10.394 1.00 98.62 114 THR A O 1
ATOM 930 N N . ILE A 1 115 ? -0.541 -11.646 -10.795 1.00 98.56 115 ILE A N 1
ATOM 931 C CA . ILE A 1 115 ? -0.480 -11.072 -12.150 1.00 98.56 115 ILE A CA 1
ATOM 932 C C . ILE A 1 115 ? -0.064 -12.053 -13.250 1.00 98.56 115 ILE A C 1
ATOM 934 O O . ILE A 1 115 ? -0.068 -11.660 -14.412 1.00 98.56 115 ILE A O 1
ATOM 938 N N . ALA A 1 116 ? 0.323 -13.292 -12.926 1.00 98.31 116 ALA A N 1
ATOM 939 C CA . ALA A 1 116 ? 0.865 -14.220 -13.927 1.00 98.31 116 ALA A CA 1
ATOM 940 C C . ALA A 1 116 ? -0.164 -14.688 -14.973 1.00 98.31 116 ALA A C 1
ATOM 942 O O . ALA A 1 116 ? 0.228 -15.178 -16.027 1.00 98.31 116 ALA A O 1
ATOM 943 N N . ASP A 1 117 ? -1.460 -14.550 -14.690 1.00 98.00 117 ASP A N 1
ATOM 944 C CA . ASP A 1 117 ? -2.562 -14.873 -15.601 1.00 98.00 117 ASP A CA 1
ATOM 945 C C . ASP A 1 117 ? -2.836 -13.776 -16.644 1.00 98.00 117 ASP A C 1
ATOM 947 O O . ASP A 1 117 ? -3.567 -14.015 -17.606 1.00 98.00 117 ASP A O 1
ATOM 951 N N . LEU A 1 118 ? -2.278 -12.572 -16.469 1.00 97.94 118 LEU A N 1
ATOM 952 C CA . LEU A 1 118 ? -2.495 -11.474 -17.407 1.00 97.94 118 LEU A CA 1
ATOM 953 C C . LEU A 1 118 ? -1.772 -11.732 -18.738 1.00 97.94 118 LEU A C 1
ATOM 955 O O . LEU A 1 118 ? -0.640 -12.227 -18.744 1.00 97.94 118 LEU A O 1
ATOM 959 N N . PRO A 1 119 ? -2.390 -11.368 -19.878 1.00 97.00 119 PRO A N 1
ATOM 960 C CA . PRO A 1 119 ? -1.754 -11.520 -21.179 1.00 97.00 119 PRO A CA 1
ATOM 961 C C . PRO A 1 119 ? -0.474 -10.683 -21.262 1.00 97.00 119 PRO A C 1
ATOM 963 O O . PRO A 1 119 ? -0.348 -9.632 -20.643 1.00 97.00 119 PRO A O 1
ATOM 966 N N . SER A 1 120 ? 0.496 -11.134 -22.052 1.00 97.50 120 SER A N 1
ATOM 967 C CA . SER A 1 120 ? 1.724 -10.364 -22.260 1.00 97.50 120 SER A CA 1
ATOM 968 C C . SER A 1 120 ? 1.442 -9.091 -23.062 1.00 97.50 120 SER A C 1
ATOM 970 O O . SER A 1 120 ? 0.686 -9.128 -24.031 1.00 97.50 120 SER A O 1
ATOM 972 N N . ILE A 1 121 ? 2.086 -7.985 -22.681 1.00 97.56 121 ILE A N 1
ATOM 973 C CA . ILE A 1 121 ? 2.076 -6.719 -23.426 1.00 97.56 121 ILE A CA 1
ATOM 974 C C . ILE A 1 121 ? 3.495 -6.147 -23.480 1.00 97.56 121 ILE A C 1
ATOM 976 O O . ILE A 1 121 ? 4.296 -6.324 -22.557 1.00 97.56 121 ILE A O 1
ATOM 980 N N . ARG A 1 122 ? 3.825 -5.426 -24.548 1.00 97.44 122 ARG A N 1
ATOM 981 C CA . ARG A 1 122 ? 5.101 -4.717 -24.710 1.00 97.44 122 ARG A CA 1
ATOM 982 C C . ARG A 1 122 ? 5.056 -3.330 -24.067 1.00 97.44 122 ARG A C 1
ATOM 984 O O . ARG A 1 122 ? 4.004 -2.807 -23.699 1.00 97.44 122 ARG A O 1
ATOM 991 N N . ALA A 1 123 ? 6.222 -2.704 -23.924 1.00 97.06 123 ALA A N 1
ATOM 992 C CA . ALA A 1 123 ? 6.286 -1.294 -23.549 1.00 97.06 123 ALA A CA 1
ATOM 993 C C . ALA A 1 123 ? 5.519 -0.437 -24.573 1.00 97.06 123 ALA A C 1
ATOM 995 O O . ALA A 1 123 ? 5.707 -0.592 -25.777 1.00 97.06 123 ALA A O 1
ATOM 996 N N . GLY A 1 124 ? 4.653 0.457 -24.090 1.00 95.81 124 GLY A N 1
ATOM 997 C CA . GLY A 1 124 ? 3.784 1.288 -24.931 1.00 95.81 124 GLY A CA 1
ATOM 998 C C . GLY A 1 124 ? 2.535 0.584 -25.472 1.00 95.81 124 GLY A C 1
ATOM 999 O O . GLY A 1 124 ? 1.717 1.231 -26.124 1.00 95.81 124 GLY A O 1
ATOM 1000 N N . GLU A 1 125 ? 2.365 -0.710 -25.203 1.00 96.75 125 GLU A N 1
ATOM 1001 C CA . GLU A 1 125 ? 1.210 -1.482 -25.649 1.00 96.75 125 GLU A CA 1
ATOM 1002 C C . GLU A 1 125 ? 0.054 -1.414 -24.640 1.00 96.75 125 GLU A C 1
ATOM 1004 O O . GLU A 1 125 ? 0.230 -1.158 -23.442 1.00 96.75 125 GLU A O 1
ATOM 1009 N N . LYS A 1 126 ? -1.153 -1.645 -25.154 1.00 96.00 126 LYS A N 1
ATOM 1010 C CA . LYS A 1 126 ? -2.395 -1.760 -24.394 1.00 96.00 126 LYS A CA 1
ATOM 1011 C C . LYS A 1 126 ? -3.068 -3.084 -24.734 1.00 96.00 126 LYS A C 1
ATOM 1013 O O . LYS A 1 126 ? -3.087 -3.479 -25.895 1.00 96.00 126 LYS A O 1
ATOM 1018 N N . SER A 1 127 ? -3.657 -3.724 -23.736 1.00 96.06 127 SER A N 1
ATOM 1019 C CA . SER A 1 127 ? -4.533 -4.869 -23.948 1.00 96.06 127 SER A CA 1
ATOM 1020 C C . SER A 1 127 ? -5.797 -4.456 -24.700 1.00 96.06 127 SER A C 1
ATOM 1022 O O . SER A 1 127 ? -6.342 -3.372 -24.480 1.00 96.06 127 SER A O 1
ATOM 1024 N N . GLU A 1 128 ? -6.291 -5.348 -25.554 1.00 92.88 128 GLU A N 1
ATOM 1025 C CA . GLU A 1 128 ? -7.577 -5.184 -26.237 1.00 92.88 128 GLU A CA 1
ATOM 1026 C C . GLU A 1 128 ? -8.764 -5.375 -25.282 1.00 92.88 128 GLU A C 1
ATOM 1028 O O . GLU A 1 128 ? -9.786 -4.702 -25.413 1.00 92.88 128 GLU A O 1
ATOM 1033 N N . ASN A 1 129 ? -8.604 -6.251 -24.286 1.00 93.69 129 ASN A N 1
ATOM 1034 C CA . ASN A 1 129 ? -9.693 -6.707 -23.420 1.00 93.69 129 ASN A CA 1
ATOM 1035 C C . ASN A 1 129 ? -9.741 -5.984 -22.068 1.00 93.69 129 ASN A C 1
ATOM 1037 O O . ASN A 1 129 ? -10.753 -6.039 -21.373 1.00 93.69 129 ASN A O 1
ATOM 1041 N N . ASP A 1 130 ? -8.667 -5.289 -21.690 1.00 96.12 130 ASP A N 1
ATOM 1042 C CA . ASP A 1 130 ? -8.570 -4.619 -20.399 1.00 96.12 130 ASP A CA 1
ATOM 1043 C C . ASP A 1 130 ? -7.959 -3.222 -20.514 1.00 96.12 130 ASP A C 1
ATOM 1045 O O . ASP A 1 130 ? -6.756 -3.040 -20.703 1.00 96.12 130 ASP A O 1
ATOM 1049 N N . LYS A 1 131 ? -8.808 -2.212 -20.311 1.00 94.62 131 LYS A N 1
ATOM 1050 C CA . LYS A 1 131 ? -8.446 -0.791 -20.406 1.00 94.62 131 LYS A CA 1
ATOM 1051 C C . LYS A 1 131 ? -7.369 -0.364 -19.403 1.00 94.62 131 LYS A C 1
ATOM 1053 O O . LYS A 1 131 ? -6.702 0.640 -19.643 1.00 94.62 131 LYS A O 1
ATOM 1058 N N . LEU A 1 132 ? -7.207 -1.080 -18.287 1.00 97.12 132 LEU A N 1
ATOM 1059 C CA . LEU A 1 132 ? -6.153 -0.800 -17.308 1.00 97.12 132 LEU A CA 1
ATOM 1060 C C . LEU A 1 132 ? -4.870 -1.577 -17.596 1.00 97.12 132 LEU A C 1
ATOM 1062 O O . LEU A 1 132 ? -3.809 -1.221 -17.076 1.00 97.12 132 LEU A O 1
ATOM 1066 N N . HIS A 1 133 ? -4.917 -2.615 -18.426 1.00 98.00 133 HIS A N 1
ATOM 1067 C CA . HIS A 1 133 ? -3.724 -3.362 -18.787 1.00 98.00 133 HIS A CA 1
ATOM 1068 C C . HIS A 1 133 ? -2.981 -2.659 -19.928 1.00 98.00 133 HIS A C 1
ATOM 1070 O O . HIS A 1 133 ? -2.964 -3.083 -21.080 1.00 98.00 133 HIS A O 1
ATOM 1076 N N . VAL A 1 134 ? -2.395 -1.515 -19.580 1.00 96.50 134 VAL A N 1
ATOM 1077 C CA . VAL A 1 134 ? -1.622 -0.637 -20.457 1.00 96.50 134 VAL A CA 1
ATOM 1078 C C . VAL A 1 134 ? -0.255 -0.371 -19.846 1.00 96.50 134 VAL A C 1
ATOM 1080 O O . VAL A 1 134 ? -0.144 -0.136 -18.639 1.00 96.50 134 VAL A O 1
ATOM 1083 N N . SER A 1 135 ? 0.786 -0.397 -20.675 1.00 95.75 135 SER A N 1
ATOM 1084 C CA . SER A 1 135 ? 2.152 -0.088 -20.263 1.00 95.75 135 SER A CA 1
ATOM 1085 C C . SER A 1 135 ? 2.637 1.233 -20.853 1.00 95.75 135 SER A C 1
ATOM 1087 O O . SER A 1 135 ? 2.371 1.562 -22.007 1.00 95.75 135 SER A O 1
ATOM 1089 N N . SER A 1 136 ? 3.393 1.992 -20.060 1.00 93.44 136 SER A N 1
ATOM 1090 C CA . SER A 1 136 ? 4.063 3.206 -20.528 1.00 93.44 136 SER A CA 1
ATOM 1091 C C . SER A 1 136 ? 5.058 2.882 -21.645 1.00 93.44 136 SER A C 1
ATOM 1093 O O . SER A 1 136 ? 5.767 1.875 -21.582 1.00 93.44 136 SER A O 1
ATOM 1095 N N . ASN A 1 137 ? 5.166 3.765 -22.639 1.00 95.31 137 ASN A N 1
ATOM 1096 C CA . ASN A 1 137 ? 6.231 3.661 -23.632 1.00 95.31 137 ASN A CA 1
ATOM 1097 C C . ASN A 1 137 ? 7.609 3.863 -22.975 1.00 95.31 137 ASN A C 1
ATOM 1099 O O . ASN A 1 137 ? 7.749 4.645 -22.028 1.00 95.31 137 ASN A O 1
ATOM 1103 N N . LEU A 1 138 ? 8.633 3.189 -23.496 1.00 95.94 138 LEU A N 1
ATOM 1104 C CA . LEU A 1 138 ? 10.013 3.331 -23.043 1.00 95.94 138 LEU A CA 1
ATOM 1105 C C . LEU A 1 138 ? 10.884 3.877 -24.173 1.00 95.94 138 LEU A C 1
ATOM 1107 O O . LEU A 1 138 ? 10.831 3.407 -25.304 1.00 95.94 138 LEU A O 1
ATOM 1111 N N . ALA A 1 139 ? 11.728 4.858 -23.844 1.00 95.75 139 ALA A N 1
ATOM 1112 C CA . ALA A 1 139 ? 12.791 5.297 -24.742 1.00 95.75 139 ALA A CA 1
ATOM 1113 C C . ALA A 1 139 ? 13.763 4.140 -25.033 1.00 95.75 139 ALA A C 1
ATOM 1115 O O . ALA A 1 139 ? 13.958 3.267 -24.186 1.00 95.75 139 ALA A O 1
ATOM 1116 N N . GLU A 1 140 ? 14.441 4.178 -26.180 1.00 96.19 140 GLU A N 1
ATOM 1117 C CA . GLU A 1 140 ? 15.336 3.102 -26.632 1.00 96.19 140 GLU A CA 1
ATOM 1118 C C . GLU A 1 140 ? 16.403 2.730 -25.589 1.00 96.19 140 GLU A C 1
ATOM 1120 O O . GLU A 1 140 ? 16.628 1.555 -25.303 1.00 96.19 140 GLU A O 1
ATOM 1125 N N . ILE A 1 141 ? 17.004 3.728 -24.932 1.00 95.44 141 ILE A N 1
ATOM 1126 C CA . ILE A 1 141 ? 17.978 3.494 -23.857 1.00 95.44 141 ILE A CA 1
ATOM 1127 C C . ILE A 1 141 ? 17.374 2.732 -22.669 1.00 95.44 141 ILE A C 1
ATOM 1129 O O . ILE A 1 141 ? 18.041 1.914 -22.042 1.00 95.44 141 ILE A O 1
ATOM 1133 N N . ASN A 1 142 ? 16.101 2.971 -22.359 1.00 96.00 142 ASN A N 1
ATOM 1134 C CA . ASN A 1 142 ? 15.403 2.297 -21.271 1.00 96.00 142 ASN A CA 1
ATOM 1135 C C . ASN A 1 142 ? 14.966 0.880 -21.658 1.00 96.00 142 ASN A C 1
ATOM 1137 O O . ASN A 1 142 ? 14.959 0.011 -20.792 1.00 96.00 142 ASN A O 1
ATOM 1141 N N . LEU A 1 143 ? 14.682 0.623 -22.938 1.00 96.50 143 LEU A N 1
ATOM 1142 C CA . LEU A 1 143 ? 14.499 -0.739 -23.448 1.00 96.50 143 LEU A CA 1
ATOM 1143 C C . LEU A 1 143 ? 15.802 -1.540 -23.339 1.00 96.50 143 LEU A C 1
ATOM 1145 O O . LEU A 1 143 ? 15.795 -2.631 -22.779 1.00 96.50 143 LEU A O 1
ATOM 1149 N N . LYS A 1 144 ? 16.939 -0.960 -23.755 1.00 96.50 144 LYS A N 1
ATOM 1150 C CA . LYS A 1 144 ? 18.269 -1.582 -23.594 1.00 96.50 144 LYS A CA 1
ATOM 1151 C C . LYS A 1 144 ? 18.583 -1.886 -22.129 1.00 96.50 144 LYS A C 1
ATOM 1153 O O . LYS A 1 144 ? 19.073 -2.967 -21.816 1.00 96.50 144 LYS A O 1
ATOM 1158 N N . ARG A 1 145 ? 18.260 -0.959 -21.223 1.00 96.06 145 ARG A N 1
ATOM 1159 C CA . ARG A 1 145 ? 18.376 -1.163 -19.771 1.00 96.06 145 ARG A CA 1
ATOM 1160 C C . ARG A 1 145 ? 17.538 -2.335 -19.283 1.00 96.06 145 ARG A C 1
ATOM 1162 O O . ARG A 1 145 ? 18.071 -3.178 -18.578 1.00 96.06 145 ARG A O 1
ATOM 1169 N N . MET A 1 146 ? 16.263 -2.408 -19.665 1.00 96.12 146 MET A N 1
ATOM 1170 C CA . MET A 1 146 ? 15.390 -3.515 -19.264 1.00 96.12 146 MET A CA 1
ATOM 1171 C C . MET A 1 146 ? 15.902 -4.859 -19.785 1.00 96.12 146 MET A C 1
ATOM 1173 O O . MET A 1 146 ? 16.024 -5.786 -18.987 1.00 96.12 146 MET A O 1
ATOM 1177 N N . ALA A 1 147 ? 16.314 -4.931 -21.052 1.00 95.56 147 ALA A N 1
ATOM 1178 C CA . ALA A 1 147 ? 16.896 -6.139 -21.638 1.00 95.56 147 ALA A CA 1
ATOM 1179 C C . ALA A 1 147 ? 18.174 -6.609 -20.909 1.00 95.56 147 ALA A C 1
ATOM 1181 O O . ALA A 1 147 ? 18.449 -7.801 -20.846 1.00 95.56 147 ALA A O 1
ATOM 1182 N N . ASN A 1 148 ? 18.938 -5.682 -20.316 1.00 96.25 148 ASN A N 1
ATOM 1183 C CA . ASN A 1 148 ? 20.117 -5.987 -19.493 1.00 96.25 148 ASN A CA 1
ATOM 1184 C C . ASN A 1 148 ? 19.802 -6.143 -17.994 1.00 96.25 148 ASN A C 1
ATOM 1186 O O . ASN A 1 148 ? 20.697 -6.445 -17.206 1.00 96.25 148 ASN A O 1
ATOM 1190 N N . THR A 1 149 ? 18.558 -5.927 -17.561 1.00 96.50 149 THR A N 1
ATOM 1191 C CA . THR A 1 149 ? 18.128 -6.197 -16.187 1.00 96.50 149 THR A CA 1
ATOM 1192 C C . THR A 1 149 ? 17.718 -7.665 -16.083 1.00 96.50 149 THR A C 1
ATOM 1194 O O . THR A 1 149 ? 16.690 -8.023 -16.668 1.00 96.50 149 THR A O 1
ATOM 1197 N N . PRO A 1 150 ? 18.436 -8.502 -15.306 1.00 97.31 150 PRO A N 1
ATOM 1198 C CA . PRO A 1 150 ? 18.111 -9.920 -15.180 1.00 97.31 150 PRO A CA 1
ATOM 1199 C C . PRO A 1 150 ? 16.656 -10.138 -14.772 1.00 97.31 150 PRO A C 1
ATOM 1201 O O . PRO A 1 150 ? 16.130 -9.395 -13.939 1.00 97.31 150 PRO A O 1
ATOM 1204 N N . HIS A 1 151 ? 16.011 -11.145 -15.357 1.00 97.94 151 HIS A N 1
ATOM 1205 C CA . HIS A 1 151 ? 14.640 -11.516 -15.013 1.00 97.94 151 HIS A CA 1
ATOM 1206 C C . HIS A 1 151 ? 14.525 -11.918 -13.536 1.00 97.94 151 HIS A C 1
ATOM 1208 O O . HIS A 1 151 ? 15.513 -12.261 -12.890 1.00 97.94 151 HIS A O 1
ATOM 1214 N N . ASP A 1 152 ? 13.304 -11.851 -13.012 1.00 97.94 152 ASP A N 1
ATOM 1215 C CA . ASP A 1 152 ? 12.942 -12.306 -11.667 1.00 97.94 152 ASP A CA 1
ATOM 1216 C C . ASP A 1 152 ? 13.751 -11.655 -10.524 1.00 97.94 152 ASP A C 1
ATOM 1218 O O . ASP A 1 152 ? 14.455 -12.299 -9.748 1.00 97.94 152 ASP A O 1
ATOM 1222 N N . GLY A 1 153 ? 13.632 -10.331 -10.390 1.00 96.56 153 GLY A N 1
ATOM 1223 C CA . GLY A 1 153 ? 14.242 -9.587 -9.282 1.00 96.56 153 GLY A CA 1
ATOM 1224 C C . GLY A 1 153 ? 15.587 -8.921 -9.588 1.00 96.56 153 GLY A C 1
ATOM 1225 O O . GLY A 1 153 ? 16.149 -8.265 -8.703 1.00 96.56 153 GLY A O 1
ATOM 1226 N N . GLY A 1 154 ? 16.094 -9.011 -10.820 1.00 96.00 154 GLY A N 1
ATOM 1227 C CA . GLY A 1 154 ? 17.309 -8.303 -11.225 1.00 96.00 154 GLY A CA 1
ATOM 1228 C C . GLY A 1 154 ? 17.195 -6.780 -11.116 1.00 96.00 154 GLY A C 1
ATOM 1229 O O . GLY A 1 154 ? 16.112 -6.199 -10.984 1.00 96.00 154 GLY A O 1
ATOM 1230 N N . GLY A 1 155 ? 18.343 -6.108 -11.151 1.00 94.06 155 GLY A N 1
ATOM 1231 C CA . GLY A 1 155 ? 18.426 -4.653 -11.074 1.00 94.06 155 GLY A CA 1
ATOM 1232 C C . GLY A 1 155 ? 19.668 -4.102 -11.760 1.00 94.06 155 GLY A C 1
ATOM 1233 O O . GLY A 1 155 ? 20.495 -4.846 -12.281 1.00 94.06 155 GLY A O 1
ATOM 1234 N N . ARG A 1 156 ? 19.819 -2.776 -11.707 1.00 89.50 156 ARG A N 1
ATOM 1235 C CA . ARG A 1 156 ? 20.854 -2.026 -12.439 1.00 89.50 156 ARG A CA 1
ATOM 1236 C C . ARG A 1 156 ? 22.308 -2.384 -12.118 1.00 89.50 156 ARG A C 1
ATOM 1238 O O . ARG A 1 156 ? 23.202 -1.924 -12.811 1.00 89.50 156 ARG A O 1
ATOM 1245 N N . LEU A 1 157 ? 22.559 -3.132 -11.042 1.00 87.50 157 LEU A N 1
ATOM 1246 C CA . LEU A 1 157 ? 23.913 -3.543 -10.647 1.00 87.50 157 LEU A CA 1
ATOM 1247 C C . LEU A 1 157 ? 24.515 -4.590 -11.594 1.00 87.50 157 LEU A C 1
ATOM 1249 O O . LEU A 1 157 ? 25.718 -4.808 -11.557 1.00 87.50 157 LEU A O 1
ATOM 1253 N N . SER A 1 158 ? 23.688 -5.223 -12.426 1.00 87.56 158 SER A N 1
ATOM 1254 C CA . SER A 1 158 ? 24.121 -6.186 -13.442 1.00 87.56 158 SER A CA 1
ATOM 1255 C C . SER A 1 158 ? 24.366 -5.545 -14.812 1.00 87.56 158 SER A C 1
ATOM 1257 O O . SER A 1 158 ? 24.670 -6.256 -15.763 1.00 87.56 158 SER A O 1
ATOM 1259 N N . TRP A 1 159 ? 24.183 -4.228 -14.943 1.00 92.56 159 TRP A N 1
ATOM 1260 C CA . TRP A 1 159 ? 24.308 -3.545 -16.226 1.00 92.56 159 TRP A CA 1
ATOM 1261 C C . TRP A 1 159 ? 25.768 -3.273 -16.607 1.00 92.56 159 TRP A C 1
ATOM 1263 O O . TRP A 1 159 ? 26.573 -2.968 -15.725 1.00 92.56 159 TRP A O 1
ATOM 1273 N N . PRO A 1 160 ? 26.080 -3.264 -17.916 1.00 92.75 160 PRO A N 1
ATOM 1274 C CA . PRO A 1 160 ? 27.272 -2.608 -18.441 1.00 92.75 160 PRO A CA 1
ATOM 1275 C C . PRO A 1 160 ? 27.358 -1.130 -18.018 1.00 92.75 160 PRO A C 1
ATOM 1277 O O . PRO A 1 160 ? 26.333 -0.452 -17.865 1.00 92.75 160 PRO A O 1
ATOM 1280 N N . GLU A 1 161 ? 28.581 -0.622 -17.847 1.00 90.25 161 GLU A N 1
ATOM 1281 C CA . GLU A 1 161 ? 28.873 0.722 -17.319 1.00 90.25 161 GLU A CA 1
ATOM 1282 C C . GLU A 1 161 ? 28.220 1.844 -18.150 1.00 90.25 161 GLU A C 1
ATOM 1284 O O . GLU A 1 161 ? 27.781 2.863 -17.609 1.00 90.25 161 GLU A O 1
ATOM 1289 N N . GLU A 1 162 ? 28.085 1.645 -19.461 1.00 93.19 162 GLU A N 1
ATOM 1290 C CA . GLU A 1 162 ? 27.459 2.577 -20.400 1.00 93.19 162 GLU A CA 1
ATOM 1291 C C . GLU A 1 162 ? 25.945 2.744 -20.193 1.00 93.19 162 GLU A C 1
ATOM 1293 O O . GLU A 1 162 ? 25.367 3.752 -20.605 1.00 93.19 162 GLU A O 1
ATOM 1298 N N . LEU A 1 163 ? 25.280 1.789 -19.534 1.00 93.00 163 LEU A N 1
ATOM 1299 C CA . LEU A 1 163 ? 23.849 1.875 -19.230 1.00 93.00 163 LEU A CA 1
ATOM 1300 C C . LEU A 1 163 ? 23.576 2.527 -17.868 1.00 93.00 163 LEU A C 1
ATOM 1302 O O . LEU A 1 163 ? 22.443 2.970 -17.611 1.00 93.00 163 LEU A O 1
ATOM 1306 N N . ILE A 1 164 ? 24.594 2.623 -17.007 1.00 89.06 164 ILE A N 1
ATOM 1307 C CA . ILE A 1 164 ? 24.502 3.212 -15.670 1.00 89.06 164 ILE A CA 1
ATOM 1308 C C . ILE A 1 164 ? 24.409 4.737 -15.780 1.00 89.06 164 ILE A C 1
ATOM 1310 O O . ILE A 1 164 ? 25.219 5.399 -16.421 1.00 89.06 164 ILE A O 1
ATOM 1314 N N . LEU A 1 165 ? 23.405 5.322 -15.120 1.00 86.50 165 LEU A N 1
ATOM 1315 C CA . LEU A 1 165 ? 23.243 6.775 -15.075 1.00 86.50 165 LEU A CA 1
ATOM 1316 C C . LEU A 1 165 ? 24.380 7.425 -14.276 1.00 86.50 165 LEU A C 1
ATOM 1318 O O . LEU A 1 165 ? 24.694 6.975 -13.177 1.00 86.50 165 LEU A O 1
ATOM 1322 N N . GLU A 1 166 ? 24.889 8.562 -14.753 1.00 85.12 166 GLU A N 1
ATOM 1323 C CA . GLU A 1 166 ? 25.949 9.334 -14.086 1.00 85.12 166 GLU A CA 1
ATOM 1324 C C . GLU A 1 166 ? 25.640 9.676 -12.619 1.00 85.12 166 GLU A C 1
ATOM 1326 O O . GLU A 1 166 ? 26.510 9.590 -11.752 1.00 85.12 166 GLU A O 1
ATOM 1331 N N . CYS A 1 167 ? 24.385 10.005 -12.295 1.00 82.38 167 CYS A N 1
ATOM 1332 C CA . CYS A 1 167 ? 23.974 10.275 -10.914 1.00 82.38 167 CYS A CA 1
ATOM 1333 C C . CYS A 1 167 ? 24.091 9.044 -9.997 1.00 82.38 167 CYS A C 1
ATOM 1335 O O . CYS A 1 167 ? 24.337 9.186 -8.801 1.00 82.38 167 CYS A O 1
ATOM 1337 N N . HIS A 1 168 ? 23.958 7.835 -10.546 1.00 82.12 168 HIS A N 1
ATOM 1338 C CA . HIS A 1 168 ? 24.060 6.580 -9.804 1.00 82.12 168 HIS A CA 1
ATOM 1339 C C . HIS A 1 168 ? 25.496 6.066 -9.665 1.00 82.12 168 HIS A C 1
ATOM 1341 O O . HIS A 1 168 ? 25.730 5.209 -8.816 1.00 82.12 168 HIS A O 1
ATOM 1347 N N . LYS A 1 169 ? 26.446 6.598 -10.442 1.00 80.69 169 LYS A N 1
ATOM 1348 C CA . LYS A 1 169 ? 27.886 6.337 -10.265 1.00 80.69 169 LYS A CA 1
ATOM 1349 C C . LYS A 1 169 ? 28.442 7.048 -9.032 1.00 80.69 169 LYS A C 1
ATOM 1351 O O . LYS A 1 169 ? 29.365 6.569 -8.387 1.00 80.69 169 LYS A O 1
ATOM 1356 N N . LYS A 1 170 ? 27.840 8.189 -8.682 1.00 78.31 170 LYS A N 1
ATOM 1357 C CA . LYS A 1 170 ? 28.301 9.086 -7.610 1.00 78.31 170 LYS A CA 1
ATOM 1358 C C . LYS A 1 170 ? 27.645 8.822 -6.252 1.00 78.31 170 LYS A C 1
ATOM 1360 O O . LYS A 1 170 ? 28.050 9.419 -5.261 1.00 78.31 170 LYS A O 1
ATOM 1365 N N . VAL A 1 171 ? 26.621 7.964 -6.192 1.00 76.00 171 VAL A N 1
ATOM 1366 C CA . VAL A 1 171 ? 25.829 7.719 -4.976 1.00 76.00 171 VAL A CA 1
ATOM 1367 C C . VAL A 1 171 ? 25.641 6.222 -4.745 1.00 76.00 171 VAL A C 1
ATOM 1369 O O . VAL A 1 171 ? 25.067 5.516 -5.573 1.00 76.00 171 VAL A O 1
ATOM 1372 N N . ASN A 1 172 ? 26.036 5.743 -3.564 1.00 75.06 172 ASN A N 1
ATOM 1373 C CA . ASN A 1 172 ? 25.769 4.374 -3.118 1.00 75.06 172 ASN A CA 1
ATOM 1374 C C . ASN A 1 172 ? 24.348 4.255 -2.531 1.00 75.06 172 ASN A C 1
ATOM 1376 O O . ASN A 1 172 ? 24.161 4.107 -1.326 1.00 75.06 172 ASN A O 1
ATOM 1380 N N . GLY A 1 173 ? 23.332 4.368 -3.390 1.00 79.38 173 GLY A N 1
ATOM 1381 C CA . GLY A 1 173 ? 21.919 4.351 -3.002 1.00 79.38 173 GLY A CA 1
ATOM 1382 C C . GLY A 1 173 ? 20.981 3.977 -4.152 1.00 79.38 173 GLY A C 1
ATOM 1383 O O . GLY A 1 173 ? 21.425 3.672 -5.261 1.00 79.38 173 GLY A O 1
ATOM 1384 N N . TYR A 1 174 ? 19.671 3.985 -3.885 1.00 80.44 174 TYR A N 1
ATOM 1385 C CA . TYR A 1 174 ? 18.626 3.796 -4.906 1.00 80.44 174 TYR A CA 1
ATOM 1386 C C . TYR A 1 174 ? 18.781 2.511 -5.741 1.00 80.44 174 TYR A C 1
ATOM 1388 O O . TYR A 1 174 ? 18.570 2.495 -6.955 1.00 80.44 174 TYR A O 1
ATOM 1396 N N . LYS A 1 175 ? 19.197 1.419 -5.089 1.00 80.88 175 LYS A N 1
ATOM 1397 C CA . LYS A 1 175 ? 19.497 0.133 -5.744 1.00 80.88 175 LYS A CA 1
ATOM 1398 C C . LYS A 1 175 ? 18.264 -0.526 -6.374 1.00 80.88 175 LYS A C 1
ATOM 1400 O O . LYS A 1 175 ? 18.413 -1.322 -7.292 1.00 80.88 175 LYS A O 1
ATOM 1405 N N . ASP A 1 176 ? 17.070 -0.159 -5.914 1.00 84.25 176 ASP A N 1
ATOM 1406 C CA . ASP A 1 176 ? 15.799 -0.675 -6.431 1.00 84.25 176 ASP A CA 1
ATOM 1407 C C . ASP A 1 176 ? 15.308 0.021 -7.704 1.00 84.25 176 ASP A C 1
ATOM 1409 O O . ASP A 1 176 ? 14.439 -0.513 -8.390 1.00 84.25 176 ASP A O 1
ATOM 1413 N N . ILE A 1 177 ? 15.838 1.200 -8.046 1.00 91.38 177 ILE A N 1
ATOM 1414 C CA . ILE A 1 177 ? 15.418 1.914 -9.256 1.00 91.38 177 ILE A CA 1
ATOM 1415 C C . ILE A 1 177 ? 15.841 1.114 -10.496 1.00 91.38 177 ILE A C 1
ATOM 1417 O O . ILE A 1 177 ? 16.966 0.617 -10.562 1.00 91.38 177 ILE A O 1
ATOM 1421 N N . TYR A 1 178 ? 14.942 1.020 -11.480 1.00 94.56 178 TYR A N 1
ATOM 1422 C CA . TYR A 1 178 ? 15.050 0.179 -12.678 1.00 94.56 178 TYR A CA 1
ATOM 1423 C C . TYR A 1 178 ? 15.052 -1.333 -12.402 1.00 94.56 178 TYR A C 1
ATOM 1425 O O . TYR A 1 178 ? 15.320 -2.124 -13.305 1.00 94.56 178 TYR A O 1
ATOM 1433 N N . GLY A 1 179 ? 14.749 -1.752 -11.171 1.00 96.38 179 GLY A N 1
ATOM 1434 C CA . GLY A 1 179 ? 14.661 -3.162 -10.815 1.00 96.38 179 GLY A CA 1
ATOM 1435 C C . GLY A 1 179 ? 13.387 -3.831 -11.329 1.00 96.38 179 GLY A C 1
ATOM 1436 O O . GLY A 1 179 ? 12.319 -3.212 -11.396 1.00 96.38 179 GLY A O 1
ATOM 1437 N N . ARG A 1 180 ? 13.488 -5.131 -11.610 1.00 98.12 180 ARG A N 1
ATOM 1438 C CA . ARG A 1 180 ? 12.332 -6.008 -11.823 1.00 98.12 180 ARG A CA 1
ATOM 1439 C C . ARG A 1 180 ? 11.781 -6.497 -10.494 1.00 98.12 180 ARG A C 1
ATOM 1441 O O . ARG A 1 180 ? 12.529 -6.683 -9.528 1.00 98.12 180 ARG A O 1
ATOM 1448 N N . MET A 1 181 ? 10.471 -6.694 -10.437 1.00 98.06 181 MET A N 1
ATOM 1449 C CA . MET A 1 181 ? 9.853 -7.439 -9.344 1.00 98.06 181 MET A CA 1
ATOM 1450 C C . MET A 1 181 ? 10.280 -8.912 -9.393 1.00 98.06 181 MET A C 1
ATOM 1452 O O . MET A 1 181 ? 10.731 -9.401 -10.429 1.00 98.06 181 MET A O 1
ATOM 1456 N N . LYS A 1 182 ? 10.145 -9.599 -8.257 1.00 97.75 182 LYS A N 1
ATOM 1457 C CA . LYS A 1 182 ? 10.370 -11.040 -8.133 1.00 97.75 182 LYS A CA 1
ATOM 1458 C C . LYS A 1 182 ? 9.019 -11.748 -8.132 1.00 97.75 182 LYS A C 1
ATOM 1460 O O . LYS A 1 182 ? 8.115 -11.304 -7.429 1.00 97.75 182 LYS A O 1
ATOM 1465 N N . TRP A 1 183 ? 8.888 -12.819 -8.903 1.00 98.25 183 TRP A N 1
ATOM 1466 C CA . TRP A 1 183 ? 7.667 -13.600 -9.038 1.00 98.25 183 TRP A CA 1
ATOM 1467 C C . TRP A 1 183 ? 7.208 -14.170 -7.699 1.00 98.25 183 TRP A C 1
ATOM 1469 O O . TRP A 1 183 ? 6.073 -13.940 -7.291 1.00 98.25 183 TRP A O 1
ATOM 1479 N N . ASP A 1 184 ? 8.106 -14.856 -6.994 1.00 97.44 184 ASP A N 1
ATOM 1480 C CA . ASP A 1 184 ? 7.794 -15.595 -5.765 1.00 97.44 184 ASP A CA 1
ATOM 1481 C C . ASP A 1 184 ? 8.090 -14.770 -4.504 1.00 97.44 184 ASP A C 1
ATOM 1483 O O . ASP A 1 184 ? 8.663 -15.238 -3.521 1.00 97.44 184 ASP A O 1
ATOM 1487 N N . TYR A 1 185 ? 7.734 -13.487 -4.557 1.00 97.62 185 TYR A N 1
ATOM 1488 C CA . TYR A 1 185 ? 7.795 -12.561 -3.431 1.00 97.62 185 TYR A CA 1
ATOM 1489 C C . TYR A 1 185 ? 6.677 -11.513 -3.557 1.00 97.62 185 TYR A C 1
ATOM 1491 O O . TYR A 1 185 ? 6.182 -11.307 -4.666 1.00 97.62 185 TYR A O 1
ATOM 1499 N N . PRO A 1 186 ? 6.248 -10.838 -2.475 1.00 98.31 186 PRO A N 1
ATOM 1500 C CA . PRO A 1 186 ? 5.331 -9.705 -2.592 1.00 98.31 186 PRO A CA 1
ATOM 1501 C C . PRO A 1 186 ? 5.964 -8.535 -3.358 1.00 98.31 186 PRO A C 1
ATOM 1503 O O . PRO A 1 186 ? 7.184 -8.339 -3.327 1.00 98.31 186 PRO A O 1
ATOM 1506 N N . SER A 1 187 ? 5.147 -7.699 -4.000 1.00 98.38 187 SER A N 1
ATOM 1507 C CA . SER A 1 187 ? 5.648 -6.505 -4.685 1.00 98.38 187 SER A CA 1
ATOM 1508 C C . SER A 1 187 ? 6.237 -5.486 -3.695 1.00 98.38 187 SER A C 1
ATOM 1510 O O . SER A 1 187 ? 5.859 -5.460 -2.516 1.00 98.38 187 SER A O 1
ATOM 1512 N N . PRO A 1 188 ? 7.115 -4.568 -4.143 1.00 97.44 188 PRO A N 1
ATOM 1513 C CA . PRO A 1 188 ? 7.399 -3.361 -3.373 1.00 97.44 188 PRO A CA 1
ATOM 1514 C C . PRO A 1 188 ? 6.134 -2.505 -3.225 1.00 97.44 188 PRO A C 1
ATOM 1516 O O . PRO A 1 188 ? 5.128 -2.728 -3.904 1.00 97.44 188 PRO A O 1
ATOM 1519 N N . THR A 1 189 ? 6.203 -1.486 -2.366 1.00 97.50 189 THR A N 1
ATOM 1520 C CA . THR A 1 189 ? 5.103 -0.534 -2.190 1.00 97.50 189 THR A CA 1
ATOM 1521 C C . THR A 1 189 ? 4.712 0.092 -3.532 1.00 97.50 189 THR A C 1
ATOM 1523 O O . THR A 1 189 ? 5.527 0.752 -4.178 1.00 97.50 189 THR A O 1
ATOM 1526 N N . ILE A 1 190 ? 3.450 -0.070 -3.928 1.00 98.06 190 ILE A N 1
ATOM 1527 C CA . ILE A 1 190 ? 2.879 0.577 -5.108 1.00 98.06 190 ILE A CA 1
ATOM 1528 C C . ILE A 1 190 ? 2.740 2.070 -4.797 1.00 98.06 190 ILE A C 1
ATOM 1530 O O . ILE A 1 190 ? 2.077 2.467 -3.835 1.00 98.06 190 ILE A O 1
ATOM 1534 N N . THR A 1 191 ? 3.428 2.905 -5.576 1.00 96.75 191 THR A N 1
ATOM 1535 C CA . THR A 1 191 ? 3.433 4.369 -5.431 1.00 96.75 191 THR A CA 1
ATOM 1536 C C . THR A 1 191 ? 2.758 5.035 -6.627 1.00 96.75 191 THR A C 1
ATOM 1538 O O . THR A 1 191 ? 2.474 4.387 -7.632 1.00 96.75 191 THR A O 1
ATOM 1541 N N . GLY A 1 192 ? 2.562 6.357 -6.570 1.00 96.06 192 GLY A N 1
ATOM 1542 C CA . GLY A 1 192 ? 2.041 7.123 -7.711 1.00 96.06 192 GLY A CA 1
ATOM 1543 C C . GLY A 1 192 ? 2.913 7.049 -8.973 1.00 96.06 192 GLY A C 1
ATOM 1544 O O . GLY A 1 192 ? 2.465 7.387 -10.061 1.00 96.06 192 GLY A O 1
ATOM 1545 N N . GLY A 1 193 ? 4.165 6.600 -8.838 1.00 94.94 193 GLY A N 1
ATOM 1546 C CA . GLY A 1 193 ? 5.098 6.375 -9.940 1.00 94.94 193 GLY A CA 1
ATOM 1547 C C . GLY A 1 193 ? 5.209 4.918 -10.388 1.00 94.94 193 GLY A C 1
ATOM 1548 O O . GLY A 1 193 ? 6.159 4.605 -11.098 1.00 94.94 193 GLY A O 1
ATOM 1549 N N . CYS A 1 194 ? 4.300 4.032 -9.968 1.00 95.69 194 CYS A N 1
ATOM 1550 C CA . CYS A 1 194 ? 4.412 2.583 -10.173 1.00 95.69 194 CYS A CA 1
ATOM 1551 C C . CYS A 1 194 ? 4.435 2.124 -11.639 1.00 95.69 194 CYS A C 1
ATOM 1553 O O . CYS A 1 194 ? 4.855 1.011 -11.910 1.00 95.69 194 CYS A O 1
ATOM 1555 N N . VAL A 1 195 ? 4.055 2.977 -12.590 1.00 95.25 195 VAL A N 1
ATOM 1556 C CA . VAL A 1 195 ? 4.117 2.694 -14.038 1.00 95.25 195 VAL A CA 1
ATOM 1557 C C . VAL A 1 195 ? 5.409 3.196 -14.701 1.00 95.25 195 VAL A C 1
ATOM 1559 O O . VAL A 1 195 ? 5.495 3.295 -15.927 1.00 95.25 195 VAL A O 1
ATOM 1562 N N . MET A 1 196 ? 6.415 3.569 -13.901 1.00 95.19 196 MET A N 1
ATOM 1563 C CA . MET A 1 196 ? 7.705 4.090 -14.355 1.00 95.19 196 MET A CA 1
ATOM 1564 C C . MET A 1 196 ? 8.856 3.291 -13.739 1.00 95.19 196 MET A C 1
ATOM 1566 O O . MET A 1 196 ? 9.078 3.332 -12.529 1.00 95.19 196 MET A O 1
ATOM 1570 N N . ILE A 1 197 ? 9.670 2.648 -14.579 1.00 94.56 197 ILE A N 1
ATOM 1571 C CA . ILE A 1 197 ? 10.850 1.887 -14.129 1.00 94.56 197 ILE A CA 1
ATOM 1572 C C . ILE A 1 197 ? 11.895 2.761 -13.409 1.00 94.56 197 ILE A C 1
ATOM 1574 O O . ILE A 1 197 ? 12.655 2.277 -12.581 1.00 94.56 197 ILE A O 1
ATOM 1578 N N . SER A 1 198 ? 11.911 4.072 -13.664 1.00 93.12 198 SER A N 1
ATOM 1579 C CA . SER A 1 198 ? 12.840 5.023 -13.044 1.00 93.12 198 SER A CA 1
ATOM 1580 C C . SER A 1 198 ? 12.426 5.498 -11.645 1.00 93.12 198 SER A C 1
ATOM 1582 O O . SER A 1 198 ? 13.155 6.276 -11.033 1.00 93.12 198 SER A O 1
ATOM 1584 N N . LYS A 1 199 ? 11.274 5.055 -11.121 1.00 92.88 199 LYS A N 1
ATOM 1585 C CA . LYS A 1 199 ? 10.749 5.485 -9.811 1.00 92.88 199 LYS A CA 1
ATOM 1586 C C . LYS A 1 199 ? 10.742 4.389 -8.745 1.00 92.88 199 LYS A C 1
ATOM 1588 O O . LYS A 1 199 ? 10.225 4.606 -7.652 1.00 92.88 199 LYS A O 1
ATOM 1593 N N . GLY A 1 200 ? 11.319 3.230 -9.042 1.00 93.44 200 GLY A N 1
ATOM 1594 C CA . GLY A 1 200 ? 11.428 2.114 -8.109 1.00 93.44 200 GLY A CA 1
ATOM 1595 C C . GLY A 1 200 ? 11.563 0.780 -8.829 1.00 93.44 200 GLY A C 1
ATOM 1596 O O . GLY A 1 200 ? 11.810 0.734 -10.035 1.00 93.44 200 GLY A O 1
ATOM 1597 N N . ARG A 1 201 ? 11.365 -0.305 -8.078 1.00 96.56 201 ARG A N 1
ATOM 1598 C CA . ARG A 1 201 ? 11.389 -1.681 -8.584 1.00 96.56 201 ARG A CA 1
ATOM 1599 C C . ARG A 1 201 ? 10.046 -2.036 -9.220 1.00 96.56 201 ARG A C 1
ATOM 1601 O O . ARG A 1 201 ? 9.266 -2.816 -8.685 1.00 96.56 201 ARG A O 1
ATOM 1608 N N . PHE A 1 202 ? 9.751 -1.378 -10.332 1.00 97.69 202 PHE A N 1
ATOM 1609 C CA . PHE A 1 202 ? 8.467 -1.486 -11.023 1.00 97.69 202 PHE A CA 1
ATOM 1610 C C . PHE A 1 202 ? 8.566 -2.166 -12.390 1.00 97.69 202 PHE A C 1
ATOM 1612 O O . PHE A 1 202 ? 7.606 -2.134 -13.151 1.00 97.69 202 PHE A O 1
ATOM 1619 N N . GLY A 1 203 ? 9.707 -2.772 -12.729 1.00 98.12 203 GLY A N 1
ATOM 1620 C CA . GLY A 1 203 ? 9.816 -3.612 -13.919 1.00 98.12 203 GLY A CA 1
ATOM 1621 C C . GLY A 1 203 ? 8.999 -4.897 -13.769 1.00 98.12 203 GLY A C 1
ATOM 1622 O O . GLY A 1 203 ? 9.026 -5.517 -12.701 1.00 98.12 203 GLY A O 1
ATOM 1623 N N . HIS A 1 204 ? 8.308 -5.313 -14.834 1.00 98.56 204 HIS A N 1
ATOM 1624 C CA . HIS A 1 204 ? 7.674 -6.633 -14.882 1.00 98.56 204 HIS A CA 1
ATOM 1625 C C . HIS A 1 204 ? 8.745 -7.720 -14.654 1.00 98.56 204 HIS A C 1
ATOM 1627 O O . HIS A 1 204 ? 9.866 -7.562 -15.158 1.00 98.56 204 HIS A O 1
ATOM 1633 N N . PRO A 1 205 ? 8.453 -8.812 -13.919 1.00 98.44 205 PRO A N 1
ATOM 1634 C CA . PRO A 1 205 ? 9.456 -9.839 -13.619 1.00 98.44 205 PRO A CA 1
ATOM 1635 C C . PRO A 1 205 ? 10.152 -10.429 -14.855 1.00 98.44 205 PRO A C 1
ATOM 1637 O O . PRO A 1 205 ? 11.316 -10.806 -14.771 1.00 98.44 205 PRO A O 1
ATOM 1640 N N . GLU A 1 206 ? 9.469 -10.449 -16.003 1.00 98.06 206 GLU A N 1
ATOM 1641 C CA . GLU A 1 206 ? 9.957 -11.093 -17.236 1.00 98.06 206 GLU A CA 1
ATOM 1642 C C . GLU A 1 206 ? 9.865 -10.229 -18.507 1.00 98.06 206 GLU A C 1
ATOM 1644 O O . GLU A 1 206 ? 10.621 -10.427 -19.445 1.00 98.06 206 GLU A O 1
ATOM 1649 N N . GLN A 1 207 ? 8.967 -9.241 -18.563 1.00 98.12 207 GLN A N 1
ATOM 1650 C CA . GLN A 1 207 ? 8.683 -8.490 -19.798 1.00 98.12 207 GLN A CA 1
ATOM 1651 C C . GLN A 1 207 ? 9.456 -7.167 -19.767 1.00 98.12 207 GLN A C 1
ATOM 1653 O O . GLN A 1 207 ? 9.576 -6.563 -18.701 1.00 98.12 207 GLN A O 1
ATOM 1658 N N . ASP A 1 208 ? 9.977 -6.685 -20.897 1.00 97.81 208 ASP A N 1
ATOM 1659 C CA . ASP A 1 208 ? 10.801 -5.461 -20.984 1.00 97.81 208 ASP A CA 1
ATOM 1660 C C . ASP A 1 208 ? 9.987 -4.162 -20.863 1.00 97.81 208 ASP A C 1
ATOM 1662 O O . ASP A 1 208 ? 9.971 -3.304 -21.746 1.00 97.81 208 ASP A O 1
ATOM 1666 N N . ARG A 1 209 ? 9.278 -4.013 -19.744 1.00 97.81 209 ARG A N 1
ATOM 1667 C CA . ARG A 1 209 ? 8.381 -2.895 -19.458 1.00 97.81 209 ARG A CA 1
ATOM 1668 C C . ARG A 1 209 ? 8.209 -2.655 -17.959 1.00 97.81 209 ARG A C 1
ATOM 1670 O O . ARG A 1 209 ? 8.548 -3.500 -17.128 1.00 97.81 209 ARG A O 1
ATOM 1677 N N . ALA A 1 210 ? 7.630 -1.508 -17.614 1.00 97.88 210 ALA A N 1
ATOM 1678 C CA . ALA A 1 210 ? 7.052 -1.314 -16.288 1.00 97.88 210 ALA A CA 1
ATOM 1679 C C . ALA A 1 210 ? 5.786 -2.172 -16.116 1.00 97.88 210 ALA A C 1
ATOM 1681 O O . ALA A 1 210 ? 5.155 -2.579 -17.103 1.00 97.88 210 ALA A O 1
ATOM 1682 N N . ILE A 1 211 ? 5.379 -2.382 -14.866 1.00 98.44 211 ILE A N 1
ATOM 1683 C CA . ILE A 1 211 ? 4.043 -2.892 -14.578 1.00 98.44 211 ILE A CA 1
ATOM 1684 C C . ILE A 1 211 ? 2.969 -1.931 -15.118 1.00 98.44 211 ILE A C 1
ATOM 1686 O O . ILE A 1 211 ? 3.152 -0.713 -15.182 1.00 98.44 211 ILE A O 1
ATOM 1690 N N . SER A 1 212 ? 1.855 -2.505 -15.540 1.00 98.56 212 SER A N 1
ATOM 1691 C CA . SER A 1 212 ? 0.653 -1.831 -16.015 1.00 98.56 212 SER A CA 1
ATOM 1692 C C . SER A 1 212 ? -0.214 -1.333 -14.857 1.00 98.56 212 SER A C 1
ATOM 1694 O O . SER A 1 212 ? -0.024 -1.723 -13.701 1.00 98.56 212 SER A O 1
ATOM 1696 N N . LEU A 1 213 ? -1.220 -0.507 -15.163 1.00 98.44 213 LEU A N 1
ATOM 1697 C CA . LEU A 1 213 ? -2.192 -0.070 -14.153 1.00 98.44 213 LEU A CA 1
ATOM 1698 C C . LEU A 1 213 ? -3.002 -1.248 -13.597 1.00 98.44 213 LEU A C 1
ATOM 1700 O O . LEU A 1 213 ? -3.252 -1.279 -12.396 1.00 98.44 213 LEU A O 1
ATOM 1704 N N . ARG A 1 214 ? -3.369 -2.232 -14.433 1.00 98.62 214 ARG A N 1
ATOM 1705 C CA . ARG A 1 214 ? -4.063 -3.456 -13.995 1.00 98.62 214 ARG A CA 1
ATOM 1706 C C . ARG A 1 214 ? -3.236 -4.239 -12.984 1.00 98.62 214 ARG A C 1
ATOM 1708 O O . ARG A 1 214 ? -3.743 -4.611 -11.932 1.00 98.62 214 ARG A O 1
ATOM 1715 N N . GLU A 1 215 ? -1.961 -4.462 -13.286 1.00 98.75 215 GLU A N 1
ATOM 1716 C CA . GLU A 1 215 ? -1.049 -5.177 -12.388 1.00 98.75 215 GLU A CA 1
ATOM 1717 C C . GLU A 1 215 ? -0.898 -4.426 -11.062 1.00 98.75 215 GLU A C 1
ATOM 1719 O O . GLU A 1 215 ? -1.028 -5.022 -9.996 1.00 98.75 215 GLU A O 1
ATOM 1724 N N . ALA A 1 216 ? -0.714 -3.102 -11.109 1.00 98.62 216 ALA A N 1
ATOM 1725 C CA . ALA A 1 216 ? -0.661 -2.265 -9.912 1.00 98.62 216 ALA A CA 1
ATOM 1726 C C . ALA A 1 216 ? -1.970 -2.310 -9.096 1.00 98.62 216 ALA A C 1
ATOM 1728 O O . ALA A 1 216 ? -1.918 -2.359 -7.866 1.00 98.62 216 ALA A O 1
ATOM 1729 N N . ALA A 1 217 ? -3.132 -2.332 -9.758 1.00 98.75 217 ALA A N 1
ATOM 1730 C CA . ALA A 1 217 ? -4.444 -2.453 -9.124 1.00 98.75 217 ALA A CA 1
ATOM 1731 C C . ALA A 1 217 ? -4.613 -3.796 -8.404 1.00 98.75 217 ALA A C 1
ATOM 1733 O O . ALA A 1 217 ? -4.956 -3.809 -7.219 1.00 98.75 217 ALA A O 1
ATOM 1734 N N . ARG A 1 218 ? -4.290 -4.912 -9.068 1.00 98.75 218 ARG A N 1
ATOM 1735 C CA . ARG A 1 218 ? -4.342 -6.249 -8.458 1.00 98.75 218 ARG A CA 1
ATOM 1736 C C . ARG A 1 218 ? -3.345 -6.401 -7.308 1.00 98.75 218 ARG A C 1
ATOM 1738 O O . ARG A 1 218 ? -3.703 -6.933 -6.261 1.00 98.75 218 ARG A O 1
ATOM 1745 N N . LEU A 1 219 ? -2.134 -5.850 -7.434 1.00 98.81 219 LEU A N 1
ATOM 1746 C CA . LEU A 1 219 ? -1.136 -5.824 -6.351 1.00 98.81 219 LEU A CA 1
A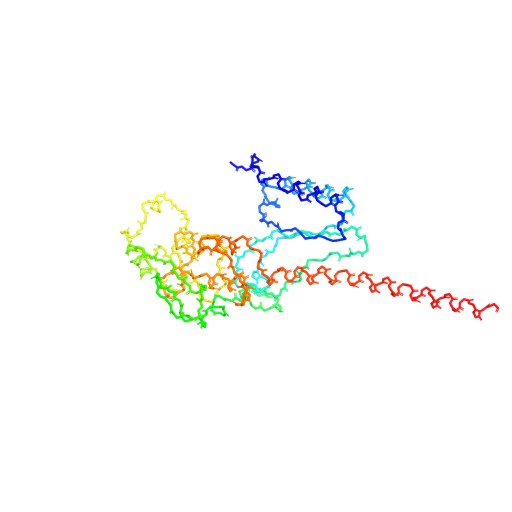TOM 1747 C C . LEU A 1 219 ? -1.576 -4.973 -5.144 1.00 98.81 219 LEU A C 1
ATOM 1749 O O . LEU A 1 219 ? -1.169 -5.222 -4.008 1.00 98.81 219 LEU A O 1
ATOM 1753 N N . GLN A 1 220 ? -2.435 -3.979 -5.376 1.00 98.50 220 GLN A N 1
ATOM 1754 C CA . GLN A 1 220 ? -3.150 -3.234 -4.339 1.00 98.50 220 GLN A CA 1
ATOM 1755 C C . GLN A 1 220 ? -4.460 -3.915 -3.911 1.00 98.50 220 GLN A C 1
ATOM 1757 O O . GLN A 1 220 ? -5.181 -3.342 -3.108 1.00 98.50 220 GLN A O 1
ATOM 1762 N N . THR A 1 221 ? -4.777 -5.129 -4.372 1.00 98.75 221 THR A N 1
ATOM 1763 C CA . THR A 1 221 ? -6.009 -5.894 -4.074 1.00 98.75 221 THR A CA 1
ATOM 1764 C C . THR A 1 221 ? -7.316 -5.222 -4.501 1.00 98.75 221 THR A C 1
ATOM 1766 O O . THR A 1 221 ? -8.371 -5.493 -3.929 1.00 98.75 221 THR A O 1
ATOM 1769 N N . PHE A 1 222 ? -7.274 -4.343 -5.503 1.00 98.75 222 PHE A N 1
ATOM 1770 C CA . PHE A 1 222 ? -8.503 -3.879 -6.140 1.00 98.75 222 PHE A CA 1
ATOM 1771 C C . PHE A 1 222 ? -9.131 -5.009 -6.963 1.00 98.75 222 PHE A C 1
ATOM 1773 O O . PHE A 1 222 ? -8.403 -5.714 -7.666 1.00 98.75 222 PHE A O 1
ATOM 1780 N N . PRO A 1 223 ? -10.465 -5.184 -6.904 1.00 98.06 223 PRO A N 1
ATOM 1781 C CA . PRO A 1 223 ? -11.148 -6.128 -7.775 1.00 98.06 223 PRO A CA 1
ATOM 1782 C C . PRO A 1 223 ? -11.052 -5.661 -9.226 1.00 98.06 223 PRO A C 1
ATOM 1784 O O . PRO A 1 223 ? -11.000 -4.458 -9.500 1.00 98.06 223 PRO A O 1
ATOM 1787 N N . ASP A 1 224 ? -11.087 -6.601 -10.171 1.00 97.75 224 ASP A N 1
ATOM 1788 C CA . ASP A 1 224 ? -10.894 -6.242 -11.575 1.00 97.75 224 ASP A CA 1
ATOM 1789 C C . ASP A 1 224 ? -11.990 -5.330 -12.139 1.00 97.75 224 ASP A C 1
ATOM 1791 O O . ASP A 1 224 ? -11.727 -4.529 -13.040 1.00 97.75 224 ASP A O 1
ATOM 1795 N N . SER A 1 225 ? -13.179 -5.402 -11.538 1.00 97.50 225 SER A N 1
ATOM 1796 C CA . SER A 1 225 ? -14.341 -4.564 -11.822 1.00 97.50 225 SER A CA 1
ATOM 1797 C C . SER A 1 225 ? -14.237 -3.129 -11.293 1.00 97.50 225 SER A C 1
ATOM 1799 O O . SER A 1 225 ? -15.109 -2.317 -11.604 1.00 97.50 225 SER A O 1
ATOM 1801 N N . TYR A 1 226 ? -13.220 -2.790 -10.491 1.00 98.00 226 TYR A N 1
ATOM 1802 C CA . TYR A 1 226 ? -13.084 -1.443 -9.940 1.00 98.00 226 TYR A CA 1
ATOM 1803 C C . TYR A 1 226 ? -12.809 -0.420 -11.046 1.00 98.00 226 TYR A C 1
ATOM 1805 O O . TYR A 1 226 ? -11.915 -0.594 -11.878 1.00 98.00 226 TYR A O 1
ATOM 1813 N N . ILE A 1 227 ? -13.564 0.678 -11.031 1.00 96.56 227 ILE A N 1
ATOM 1814 C CA . ILE A 1 227 ? -13.483 1.723 -12.050 1.00 96.56 227 ILE A CA 1
ATOM 1815 C C . ILE A 1 227 ? -12.616 2.865 -11.526 1.00 96.56 227 ILE A C 1
ATOM 1817 O O . ILE A 1 227 ? -12.944 3.505 -10.529 1.00 96.56 227 ILE A O 1
ATOM 1821 N N . PHE A 1 228 ? -11.524 3.148 -12.234 1.00 97.69 228 PHE A N 1
ATOM 1822 C CA . PHE A 1 228 ? -10.688 4.321 -11.989 1.00 97.69 228 PHE A CA 1
ATOM 1823 C C . PHE A 1 228 ? -11.012 5.425 -12.994 1.00 97.69 228 PHE A C 1
ATOM 1825 O O . PHE A 1 228 ? -11.317 5.151 -14.155 1.00 97.69 228 PHE A O 1
ATOM 1832 N N . ALA A 1 229 ? -10.910 6.678 -12.554 1.00 95.88 229 ALA A N 1
ATOM 1833 C CA . ALA A 1 229 ? -11.164 7.848 -13.388 1.00 95.88 229 ALA A CA 1
ATOM 1834 C C . ALA A 1 229 ? -9.869 8.614 -13.692 1.00 95.88 229 ALA A C 1
ATOM 1836 O O . ALA A 1 229 ? -8.989 8.730 -12.840 1.00 95.88 229 ALA A O 1
ATOM 1837 N N . GLY A 1 230 ? -9.779 9.189 -14.891 1.00 96.06 230 GLY A N 1
ATOM 1838 C CA . GLY A 1 230 ? -8.664 10.042 -15.306 1.00 96.06 230 GLY A CA 1
ATOM 1839 C C . GLY A 1 230 ? -7.647 9.354 -16.216 1.00 96.06 230 GLY A C 1
ATOM 1840 O O . GLY A 1 230 ? -7.857 8.251 -16.715 1.00 96.06 230 GLY A O 1
ATOM 1841 N N . ASN A 1 231 ? -6.542 10.049 -16.475 1.00 94.50 231 ASN A N 1
ATOM 1842 C CA . ASN A 1 231 ? -5.452 9.544 -17.308 1.00 94.50 231 ASN A CA 1
ATOM 1843 C C . ASN A 1 231 ? -4.528 8.581 -16.539 1.00 94.50 231 ASN A C 1
ATOM 1845 O O . ASN A 1 231 ? -4.600 8.466 -15.317 1.00 94.50 231 ASN A O 1
ATOM 1849 N N . VAL A 1 232 ? -3.604 7.928 -17.253 1.00 94.06 232 VAL A N 1
ATOM 1850 C CA . VAL A 1 232 ? -2.667 6.935 -16.689 1.00 94.06 232 VAL A CA 1
ATOM 1851 C C . VAL A 1 232 ? -1.939 7.440 -15.439 1.00 94.06 232 VAL A C 1
ATOM 1853 O O . VAL A 1 232 ? -1.850 6.720 -14.448 1.00 94.06 232 VAL A O 1
ATOM 1856 N N . GLY A 1 233 ? -1.449 8.683 -15.456 1.00 94.81 233 GLY A N 1
ATOM 1857 C CA . GLY A 1 233 ? -0.754 9.271 -14.311 1.00 94.81 233 GLY A CA 1
ATOM 1858 C C . GLY A 1 233 ? -1.680 9.487 -13.114 1.00 94.81 233 GLY A C 1
ATOM 1859 O O . GLY A 1 233 ? -1.322 9.148 -11.989 1.00 94.81 233 GLY A O 1
ATOM 1860 N N . GLN A 1 234 ? -2.894 9.989 -13.353 1.00 97.38 234 GLN A N 1
ATOM 1861 C CA . GLN A 1 234 ? -3.902 10.187 -12.306 1.00 97.38 234 GLN A CA 1
ATOM 1862 C C . GLN A 1 234 ? -4.349 8.860 -11.683 1.00 97.38 234 GLN A C 1
ATOM 1864 O O . GLN A 1 234 ? -4.514 8.787 -10.465 1.00 97.38 234 GLN A O 1
ATOM 1869 N N . ILE A 1 235 ? -4.514 7.810 -12.491 1.00 98.12 235 ILE A N 1
ATOM 1870 C CA . ILE A 1 235 ? -4.861 6.470 -12.004 1.00 98.12 235 ILE A CA 1
ATOM 1871 C C . ILE A 1 235 ? -3.698 5.884 -11.198 1.00 98.12 235 ILE A C 1
ATOM 1873 O O . ILE A 1 235 ? -3.911 5.387 -10.094 1.00 98.12 235 ILE A O 1
ATOM 1877 N N . ALA A 1 236 ? -2.457 6.002 -11.680 1.00 97.56 236 ALA A N 1
ATOM 1878 C CA . ALA A 1 236 ? -1.282 5.565 -10.927 1.00 97.56 236 ALA A CA 1
ATOM 1879 C C . ALA A 1 236 ? -1.183 6.278 -9.565 1.00 97.56 236 ALA A C 1
ATOM 1881 O O . ALA A 1 236 ? -0.918 5.633 -8.551 1.00 97.56 236 ALA A O 1
ATOM 1882 N N . SER A 1 237 ? -1.462 7.585 -9.508 1.00 97.81 237 SER A N 1
ATOM 1883 C CA . SER A 1 237 ? -1.546 8.346 -8.255 1.00 97.81 237 SER A CA 1
ATOM 1884 C C . SER A 1 237 ? -2.650 7.843 -7.321 1.00 97.81 237 SER A C 1
ATOM 1886 O O . SER A 1 237 ? -2.385 7.680 -6.131 1.00 97.81 237 SER A O 1
ATOM 1888 N N . GLN A 1 238 ? -3.852 7.557 -7.834 1.00 98.25 238 GLN A N 1
ATOM 1889 C CA . GLN A 1 238 ? -4.937 6.958 -7.042 1.00 98.25 238 GLN A CA 1
ATOM 1890 C C . GLN A 1 238 ? -4.502 5.617 -6.444 1.00 98.25 238 GLN A C 1
ATOM 1892 O O . GLN A 1 238 ? -4.603 5.422 -5.235 1.00 98.25 238 GLN A O 1
ATOM 1897 N N . LEU A 1 239 ? -3.929 4.736 -7.268 1.00 98.00 239 LEU A N 1
ATOM 1898 C CA . LEU A 1 239 ? -3.399 3.445 -6.835 1.00 98.00 239 LEU A CA 1
ATOM 1899 C C . LEU A 1 239 ? -2.311 3.600 -5.773 1.00 98.00 239 LEU A C 1
ATOM 1901 O O . LEU A 1 239 ? -2.338 2.909 -4.763 1.00 98.00 239 LEU A O 1
ATOM 1905 N N . GLY A 1 240 ? -1.366 4.521 -5.959 1.00 96.75 240 GLY A N 1
ATOM 1906 C CA . GLY A 1 240 ? -0.275 4.742 -5.013 1.00 96.75 240 GLY A CA 1
ATOM 1907 C C . GLY A 1 240 ? -0.721 5.278 -3.652 1.00 96.75 240 GLY A C 1
ATOM 1908 O O . GLY A 1 240 ? -0.136 4.916 -2.624 1.00 96.75 240 GLY A O 1
ATOM 1909 N N . ASN A 1 241 ? -1.751 6.125 -3.643 1.00 96.69 241 ASN A N 1
ATOM 1910 C CA . ASN A 1 241 ? -2.281 6.766 -2.440 1.00 96.69 241 ASN A CA 1
ATOM 1911 C C . ASN A 1 241 ? -3.304 5.897 -1.702 1.00 96.69 241 ASN A C 1
ATOM 1913 O O . ASN A 1 241 ? -3.477 6.072 -0.501 1.00 96.69 241 ASN A O 1
ATOM 1917 N N . ALA A 1 242 ? -3.939 4.947 -2.386 1.00 97.06 242 ALA A N 1
ATOM 1918 C CA . ALA A 1 242 ? -4.944 4.085 -1.789 1.00 97.06 242 ALA A CA 1
ATOM 1919 C C . ALA A 1 242 ? -4.403 3.222 -0.635 1.00 97.06 242 ALA A C 1
ATOM 1921 O O . ALA A 1 242 ? -3.242 2.780 -0.615 1.00 97.06 242 ALA A O 1
ATOM 1922 N N . VAL A 1 243 ? -5.305 2.937 0.302 1.00 97.12 243 VAL A N 1
ATOM 1923 C CA . VAL A 1 243 ? -5.207 1.789 1.204 1.00 97.12 243 VAL A CA 1
ATOM 1924 C C . VAL A 1 243 ? -5.692 0.559 0.423 1.00 97.12 243 VAL A C 1
ATOM 1926 O O . VAL A 1 243 ? -6.757 0.645 -0.190 1.00 97.12 243 VAL A O 1
ATOM 1929 N N . PRO A 1 244 ? -4.952 -0.567 0.408 1.00 98.19 244 PRO A N 1
ATOM 1930 C CA . PRO A 1 244 ? -5.408 -1.771 -0.283 1.00 98.19 244 PRO A CA 1
ATOM 1931 C C . PRO A 1 244 ? -6.797 -2.209 0.222 1.00 98.19 244 PRO A C 1
ATOM 1933 O O . PRO A 1 244 ? -6.958 -2.322 1.445 1.00 98.19 244 PRO A O 1
ATOM 1936 N N . PRO A 1 245 ? -7.783 -2.504 -0.651 1.00 98.50 245 PRO A N 1
ATOM 1937 C CA . PRO A 1 245 ? -9.124 -2.895 -0.218 1.00 98.50 245 PRO A CA 1
ATOM 1938 C C . PRO A 1 245 ? -9.149 -4.104 0.716 1.00 98.50 245 PRO A C 1
ATOM 1940 O O . PRO A 1 245 ? -9.924 -4.116 1.670 1.00 98.50 245 PRO A O 1
ATOM 1943 N N . LEU A 1 246 ? -8.265 -5.089 0.516 1.00 98.06 246 LEU A N 1
ATOM 1944 C CA . LEU A 1 246 ? -8.179 -6.233 1.422 1.00 98.06 246 LEU A CA 1
ATOM 1945 C C . LEU A 1 246 ? -7.764 -5.807 2.837 1.00 98.06 246 LEU A C 1
ATOM 1947 O O . LEU A 1 246 ? -8.382 -6.247 3.802 1.00 98.06 246 LEU A O 1
ATOM 1951 N N . LEU A 1 247 ? -6.778 -4.913 2.983 1.00 97.25 247 LEU A N 1
ATOM 1952 C CA . LEU A 1 247 ? -6.392 -4.397 4.300 1.00 97.25 247 LEU A CA 1
ATOM 1953 C C . LEU A 1 247 ? -7.533 -3.596 4.935 1.00 97.25 247 LEU A C 1
ATOM 1955 O O . LEU A 1 247 ? -7.831 -3.791 6.112 1.00 97.25 247 LEU A O 1
ATOM 1959 N N . ALA A 1 248 ? -8.176 -2.719 4.160 1.00 97.25 248 ALA A N 1
ATOM 1960 C CA . ALA A 1 248 ? -9.313 -1.937 4.634 1.00 97.25 248 ALA A CA 1
ATOM 1961 C C . ALA A 1 248 ? -10.435 -2.851 5.153 1.00 97.25 248 ALA A C 1
ATOM 1963 O O . ALA A 1 248 ? -10.956 -2.618 6.242 1.00 97.25 248 ALA A O 1
ATOM 1964 N N . LYS A 1 249 ? -10.725 -3.946 4.437 1.00 97.44 249 LYS A N 1
ATOM 1965 C CA . LYS A 1 249 ? -11.665 -4.978 4.882 1.00 97.44 249 LYS A CA 1
ATOM 1966 C C . LYS A 1 249 ? -11.229 -5.620 6.200 1.00 97.44 249 LYS A C 1
ATOM 1968 O O . LYS A 1 249 ? -12.044 -5.704 7.106 1.00 97.44 249 LYS A O 1
ATOM 1973 N N . ARG A 1 250 ? -9.961 -6.029 6.353 1.00 96.38 250 ARG A N 1
ATOM 1974 C CA . ARG A 1 250 ? -9.469 -6.622 7.619 1.00 96.38 250 ARG A CA 1
ATOM 1975 C C . ARG A 1 250 ? -9.641 -5.676 8.807 1.00 96.38 250 ARG A C 1
ATOM 1977 O O . ARG A 1 250 ? -10.017 -6.118 9.887 1.00 96.38 250 ARG A O 1
ATOM 1984 N N . ILE A 1 251 ? -9.371 -4.387 8.606 1.00 96.06 251 ILE A N 1
ATOM 1985 C CA . ILE A 1 251 ? -9.553 -3.363 9.639 1.00 96.06 251 ILE A CA 1
ATOM 1986 C C . ILE A 1 251 ? -11.040 -3.206 9.984 1.00 96.06 251 ILE A C 1
ATOM 1988 O O . ILE A 1 251 ? -11.392 -3.206 11.162 1.00 96.06 251 ILE A O 1
ATOM 1992 N N . ALA A 1 252 ? -11.902 -3.111 8.970 1.00 95.31 252 ALA A N 1
ATOM 1993 C CA . ALA A 1 252 ? -13.344 -2.988 9.154 1.00 95.31 252 ALA A CA 1
ATOM 1994 C C . ALA A 1 252 ? -13.945 -4.213 9.861 1.00 95.31 252 ALA A C 1
ATOM 1996 O O . ALA A 1 252 ? -14.697 -4.040 10.813 1.00 95.31 252 ALA A O 1
ATOM 1997 N N . ASP A 1 253 ? -13.561 -5.430 9.460 1.00 94.81 253 ASP A N 1
ATOM 1998 C CA . ASP A 1 253 ? -13.996 -6.680 10.094 1.00 94.81 253 ASP A CA 1
ATOM 1999 C C . ASP A 1 253 ? -13.607 -6.697 11.587 1.00 94.81 253 ASP A C 1
ATOM 2001 O O . ASP A 1 253 ? -14.427 -7.030 12.440 1.00 94.81 253 ASP A O 1
ATOM 2005 N N . SER A 1 254 ? -12.379 -6.276 11.920 1.00 94.00 254 SER A N 1
ATOM 2006 C CA . SER A 1 254 ? -11.894 -6.201 13.308 1.00 94.00 254 SER A CA 1
ATOM 2007 C C . SER A 1 254 ? -12.680 -5.195 14.151 1.00 94.00 254 SER A C 1
ATOM 2009 O O . SER A 1 254 ? -12.975 -5.458 15.316 1.00 94.00 254 SER A O 1
ATOM 2011 N N . LEU A 1 255 ? -13.013 -4.037 13.576 1.00 94.00 255 LEU A N 1
ATOM 2012 C CA . LEU A 1 255 ? -13.804 -3.016 14.258 1.00 94.00 255 LEU A CA 1
ATOM 2013 C C . LEU A 1 255 ? -15.256 -3.473 14.443 1.00 94.00 255 LEU A C 1
ATOM 2015 O O . LEU A 1 255 ? -15.798 -3.344 15.536 1.00 94.00 255 LEU A O 1
ATOM 2019 N N . ALA A 1 256 ? -15.865 -4.050 13.405 1.00 93.19 25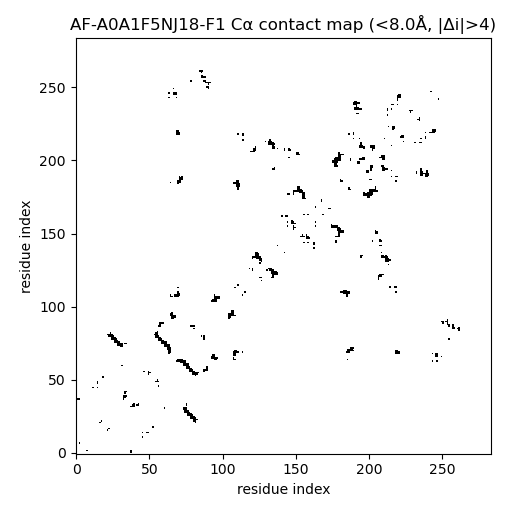6 ALA A N 1
ATOM 2020 C CA . ALA A 1 256 ? -17.224 -4.581 13.459 1.00 93.19 256 ALA A CA 1
ATOM 2021 C C . ALA A 1 256 ? -17.354 -5.699 14.502 1.00 93.19 256 ALA A C 1
ATOM 2023 O O . ALA A 1 256 ? -18.300 -5.693 15.286 1.00 93.19 256 ALA A O 1
ATOM 2024 N N . GLN A 1 257 ? -16.374 -6.605 14.568 1.00 92.94 257 GLN A N 1
ATOM 2025 C CA . GLN A 1 257 ? -16.329 -7.652 15.586 1.00 92.94 257 GLN A CA 1
ATOM 2026 C C . GLN A 1 257 ? -16.290 -7.061 17.003 1.00 92.94 257 GLN A C 1
ATOM 2028 O O . GLN A 1 257 ? -17.064 -7.479 17.860 1.00 92.94 257 GLN A O 1
ATOM 2033 N N . ALA A 1 258 ? -15.439 -6.060 17.247 1.00 92.50 258 ALA A N 1
ATOM 2034 C CA . ALA A 1 258 ? -15.343 -5.416 18.559 1.00 92.50 258 ALA A CA 1
ATOM 2035 C C . ALA A 1 258 ? -16.663 -4.747 18.991 1.00 92.50 258 ALA A C 1
ATOM 2037 O O . ALA A 1 258 ? -17.018 -4.783 20.169 1.00 92.50 258 ALA A O 1
ATOM 2038 N N . ILE A 1 259 ? -17.397 -4.159 18.040 1.00 91.19 259 ILE A N 1
ATOM 2039 C CA . ILE A 1 259 ? -18.718 -3.564 18.284 1.00 91.19 259 ILE A CA 1
ATOM 2040 C C . ILE A 1 259 ? -19.739 -4.659 18.642 1.00 91.19 259 ILE A C 1
ATOM 2042 O O . ILE A 1 259 ? -20.403 -4.574 19.673 1.00 91.19 259 ILE A O 1
ATOM 2046 N N . GLN A 1 260 ? -19.811 -5.733 17.850 1.00 90.69 260 GLN A N 1
ATOM 2047 C CA . GLN A 1 260 ? -20.757 -6.839 18.060 1.00 90.69 260 GLN A CA 1
ATOM 2048 C C . GLN A 1 260 ? -20.529 -7.596 19.378 1.00 90.69 260 GLN A C 1
ATOM 2050 O O . GLN A 1 260 ? -21.486 -8.010 20.038 1.00 90.69 260 GLN A O 1
ATOM 2055 N N . GLU A 1 261 ? -19.270 -7.788 19.779 1.00 89.69 261 GLU A N 1
ATOM 2056 C CA . GLU A 1 261 ? -18.920 -8.433 21.051 1.00 89.69 261 GLU A CA 1
ATOM 2057 C C . GLU A 1 261 ? -19.415 -7.614 22.254 1.00 89.69 261 GLU A C 1
ATOM 2059 O O . GLU A 1 261 ? -19.912 -8.190 23.225 1.00 89.69 261 GLU A O 1
ATOM 2064 N N . SER A 1 262 ? -19.350 -6.280 22.167 1.00 86.94 262 SER A N 1
ATOM 2065 C CA . SER A 1 262 ? -19.877 -5.365 23.189 1.00 86.94 262 SER A CA 1
ATOM 2066 C C . SER A 1 262 ? -21.401 -5.490 23.334 1.00 86.94 262 SER A C 1
ATOM 2068 O O . SER A 1 262 ? -21.911 -5.708 24.435 1.00 86.94 262 SER A O 1
ATOM 2070 N N . GLU A 1 263 ? -22.135 -5.449 22.217 1.00 83.75 263 GLU A N 1
ATOM 2071 C CA . GLU A 1 263 ? -23.601 -5.581 22.200 1.00 83.75 263 GLU A CA 1
ATOM 2072 C C . GLU A 1 263 ? -24.071 -6.946 22.725 1.00 83.75 263 GLU A C 1
ATOM 2074 O O . GLU A 1 263 ? -25.043 -7.050 23.478 1.00 83.75 263 GLU A O 1
ATOM 2079 N N . SER A 1 264 ? -23.361 -8.013 22.358 1.00 79.75 264 SER A N 1
ATOM 2080 C CA . SER A 1 264 ? -23.674 -9.375 22.802 1.00 79.75 264 SER A CA 1
ATOM 2081 C C . SER A 1 264 ? -23.508 -9.532 24.315 1.00 79.75 264 SER A C 1
ATOM 2083 O O . SER A 1 264 ? -24.342 -10.160 24.971 1.00 79.75 264 SER A O 1
ATOM 2085 N N . PHE A 1 265 ? -22.453 -8.941 24.882 1.00 77.06 265 PHE A N 1
ATOM 2086 C CA . PHE A 1 265 ? -22.196 -8.969 26.319 1.00 77.06 265 PHE A CA 1
ATOM 2087 C C . PHE A 1 265 ? -23.267 -8.206 27.113 1.00 77.06 265 PHE A C 1
ATOM 2089 O O . PHE A 1 265 ? -23.761 -8.715 28.121 1.00 77.06 265 PHE A O 1
ATOM 2096 N N . GLU A 1 266 ? -23.694 -7.037 26.630 1.00 76.12 266 GLU A N 1
ATOM 2097 C CA . GLU A 1 266 ? -24.808 -6.275 27.215 1.00 76.12 266 GLU A CA 1
ATOM 2098 C C . GLU A 1 266 ? -26.108 -7.087 27.226 1.00 76.12 266 GLU A C 1
ATOM 2100 O O . GLU A 1 266 ? -26.771 -7.188 28.258 1.00 76.12 266 GLU A O 1
ATOM 2105 N N . ASN A 1 267 ? -26.440 -7.743 26.111 1.00 75.00 267 ASN A N 1
ATOM 2106 C CA . ASN A 1 267 ? -27.640 -8.574 26.010 1.00 75.00 267 ASN A CA 1
ATOM 2107 C C . ASN A 1 267 ? -27.626 -9.761 26.989 1.00 75.00 267 ASN A C 1
ATOM 2109 O O . ASN A 1 267 ? -28.666 -10.093 27.562 1.00 75.00 267 ASN A O 1
ATOM 2113 N N . LEU A 1 268 ? -26.466 -10.390 27.220 1.00 74.94 268 LEU A N 1
ATOM 2114 C CA . LEU A 1 268 ? -26.325 -11.438 28.239 1.00 74.94 268 LEU A CA 1
ATOM 2115 C C . LEU A 1 268 ? -26.545 -10.896 29.659 1.00 74.94 268 LEU A C 1
ATOM 2117 O O . LEU A 1 268 ? -27.219 -11.540 30.467 1.00 74.94 268 LEU A O 1
ATOM 2121 N N . ILE A 1 269 ? -26.002 -9.716 29.973 1.00 75.31 269 ILE A N 1
ATOM 2122 C CA . ILE A 1 269 ? -26.184 -9.095 31.292 1.00 75.31 269 ILE A CA 1
ATOM 2123 C C . ILE A 1 269 ? -27.656 -8.742 31.518 1.00 75.31 269 ILE A C 1
ATOM 2125 O O . ILE A 1 269 ? -28.189 -9.039 32.585 1.00 75.31 269 ILE A O 1
ATOM 2129 N N . THR A 1 270 ? -28.335 -8.167 30.528 1.00 76.06 270 THR A N 1
ATOM 2130 C CA . THR A 1 270 ? -29.758 -7.811 30.642 1.00 76.06 270 THR A CA 1
ATOM 2131 C C . THR A 1 270 ? -30.626 -9.045 30.877 1.00 76.06 270 THR A C 1
ATOM 2133 O O . THR A 1 270 ? -31.369 -9.077 31.855 1.00 76.06 270 THR A O 1
ATOM 2136 N N . LYS A 1 271 ? -30.442 -10.112 30.085 1.00 70.12 271 LYS A N 1
ATOM 2137 C CA . LYS A 1 271 ? -31.162 -11.384 30.280 1.00 70.12 271 LYS A CA 1
ATOM 2138 C C . LYS A 1 271 ? -30.916 -11.999 31.657 1.00 70.12 271 LYS A C 1
ATOM 2140 O O . LYS A 1 271 ? -31.857 -12.399 32.330 1.00 70.12 271 LYS A O 1
ATOM 2145 N N . SER A 1 272 ? -29.664 -12.023 32.119 1.00 70.38 272 SER A N 1
ATOM 2146 C CA . SER A 1 272 ? -29.357 -12.570 33.449 1.00 70.38 272 SER A CA 1
ATOM 2147 C C . SER A 1 272 ? -29.979 -11.757 34.592 1.00 70.38 272 SER A C 1
ATOM 2149 O O . SER A 1 272 ? -30.382 -12.337 35.599 1.00 70.38 272 SER A O 1
ATOM 2151 N N . ARG A 1 273 ? -30.118 -10.432 34.446 1.00 72.88 273 ARG A N 1
ATOM 2152 C CA . ARG A 1 273 ? -30.835 -9.585 35.417 1.00 72.88 273 ARG A CA 1
ATOM 2153 C C . ARG A 1 273 ? -32.341 -9.849 35.417 1.00 72.88 273 ARG A C 1
ATOM 2155 O O . ARG A 1 273 ? -32.930 -9.916 36.494 1.00 72.88 273 ARG A O 1
ATOM 2162 N N . GLU A 1 274 ? -32.948 -10.030 34.246 1.00 73.12 274 GLU A N 1
ATOM 2163 C CA . GLU A 1 274 ? -34.367 -10.392 34.114 1.00 73.12 274 GLU A CA 1
ATOM 2164 C C . GLU A 1 274 ? -34.662 -11.767 34.734 1.00 73.12 274 GLU A C 1
ATOM 2166 O O . GLU A 1 274 ? -35.604 -11.899 35.516 1.00 73.12 274 GLU A O 1
ATOM 2171 N N . ASP A 1 275 ? -33.805 -12.764 34.494 1.00 68.06 275 ASP A N 1
ATOM 2172 C CA . ASP A 1 275 ? -33.942 -14.112 35.064 1.00 68.06 275 ASP A CA 1
ATOM 2173 C C . ASP A 1 275 ? -33.817 -14.124 36.598 1.00 68.06 275 ASP A C 1
ATOM 2175 O O . ASP A 1 275 ? -34.527 -14.863 37.288 1.00 68.06 275 ASP A O 1
ATOM 2179 N N . VAL A 1 276 ? -32.929 -13.296 37.162 1.00 69.44 276 VAL A N 1
ATOM 2180 C CA . VAL A 1 276 ? -32.795 -13.133 38.620 1.00 69.44 276 VAL A CA 1
ATOM 2181 C C . VAL A 1 276 ? -34.013 -12.412 39.206 1.00 69.44 276 VAL A C 1
ATOM 2183 O O . VAL A 1 276 ? -34.506 -12.813 40.261 1.00 69.44 276 VAL A O 1
ATOM 2186 N N . SER A 1 277 ? -34.547 -11.401 38.515 1.00 64.88 277 SER A N 1
ATOM 2187 C CA . SER A 1 277 ? -35.760 -10.693 38.939 1.00 64.88 277 SER A CA 1
ATOM 2188 C C . SER A 1 277 ? -37.001 -11.593 38.911 1.00 64.88 277 SER A C 1
ATOM 2190 O O . SER A 1 277 ? -37.793 -11.542 39.851 1.00 64.88 277 SER A O 1
ATOM 2192 N N . MET A 1 278 ? -37.153 -12.462 37.905 1.00 59.00 278 MET A N 1
ATOM 2193 C CA . MET A 1 278 ? -38.252 -13.435 37.866 1.00 59.00 278 MET A CA 1
ATOM 2194 C C . MET A 1 278 ? -38.141 -14.484 38.976 1.00 59.00 278 MET A C 1
ATOM 2196 O O . MET A 1 278 ? -39.150 -14.834 39.582 1.00 59.00 278 MET A O 1
ATOM 2200 N N . LYS A 1 279 ? -36.930 -14.954 39.306 1.00 59.47 279 LYS A N 1
ATOM 2201 C CA . LYS A 1 279 ? -36.725 -15.900 40.420 1.00 59.47 279 LYS A CA 1
ATOM 2202 C C . LYS A 1 279 ? -36.948 -15.270 41.799 1.00 59.47 279 LYS A C 1
ATOM 2204 O O . LYS A 1 279 ? -37.366 -15.977 42.710 1.00 59.47 279 LYS A O 1
ATOM 2209 N N . GLY A 1 280 ? -36.720 -13.964 41.952 1.00 52.50 280 GLY A N 1
ATOM 2210 C CA . GLY A 1 280 ? -37.004 -13.227 43.190 1.00 52.50 280 GLY A CA 1
ATOM 2211 C C . GLY A 1 280 ? -38.498 -13.101 43.517 1.00 52.50 280 GLY A C 1
ATOM 2212 O O . GLY A 1 280 ? -38.858 -13.073 44.689 1.00 52.50 280 GLY A O 1
ATOM 2213 N N . ASN A 1 281 ? -39.370 -13.111 42.503 1.00 52.66 281 ASN A N 1
ATOM 2214 C CA . ASN A 1 281 ? -40.827 -13.027 42.677 1.00 52.66 281 ASN A CA 1
ATOM 2215 C C . ASN A 1 281 ? -41.511 -14.374 42.983 1.00 52.66 281 ASN A C 1
ATOM 2217 O O . ASN A 1 281 ? -42.710 -14.393 43.232 1.00 52.66 281 ASN A O 1
ATOM 2221 N N . PHE A 1 282 ? -40.779 -15.493 42.979 1.00 49.28 282 PHE A N 1
ATOM 2222 C CA . PHE A 1 282 ? -41.313 -16.816 43.346 1.00 49.28 282 PHE A CA 1
ATOM 2223 C C . PHE A 1 282 ? -41.121 -17.171 44.834 1.00 49.28 282 PHE A C 1
ATOM 2225 O O . PHE A 1 282 ? -41.533 -18.248 45.258 1.00 49.28 282 PHE A O 1
ATOM 2232 N N . PHE A 1 283 ? -40.504 -16.284 45.624 1.00 47.06 283 PHE A N 1
ATOM 2233 C CA . PHE A 1 283 ? -40.247 -16.469 47.061 1.00 47.06 283 PHE A CA 1
ATOM 2234 C C . PHE A 1 283 ? -40.966 -15.440 47.959 1.00 47.06 283 PHE A C 1
ATOM 2236 O O . PHE A 1 283 ? -40.560 -15.255 49.108 1.00 47.06 283 PHE A O 1
ATOM 2243 N N . GLN A 1 284 ? -42.021 -14.783 47.463 1.00 39.09 284 GLN A N 1
ATOM 2244 C CA . GLN A 1 284 ? -42.943 -13.972 48.273 1.00 39.09 284 GLN A CA 1
ATOM 2245 C C . GLN A 1 284 ? -44.316 -14.624 48.379 1.00 39.09 284 GLN A C 1
ATOM 2247 O O . GLN A 1 284 ? -44.779 -15.183 47.360 1.00 39.09 284 GLN A O 1
#

pLDDT: mean 90.95, std 11.13, range [39.09, 98.81]

Nearest PDB structures (foldseek):
  7sfg-assembly1_A  TM=8.268E-01  e=5.362E-17  Homo sapiens
  4ft4-assembly1_B  TM=8.468E-01  e=8.971E-16  Zea mays
  7ubu-assembly1_A  TM=8.323E-01  e=5.496E-16  Zea mays
  2uyc-assembly1_A  TM=7.252E-01  e=1.345E-11  Haemophilus haemolyticus
  2i9k-assembly1_A  TM=7.298E-01  e=2.065E-11  Haemophilus haemolyticus

Organism: NCBI:txid1797798

Secondary structure (DSSP, 8-state):
--SS-GGGGHHHHHHHHHHHH--SEEEEEE-HHHHSGGGHHHHHHHHHHHHHTT-EEEEEEEEGGGGT-SB--EEEEEEEES-TT----PPPP-EE-TT--S---EEPP-SHHHHTTSPP--TT-B-SS-TT-B-----HHHHHHHHTS-TTT--GGGS-GGGS-HHHHS-S--TTTTPBPPTTSPBPPP-TTTT-GGGSS-B-SSSSSBPPHHHHHHHTT--TTPPP-S-HHHHHHHHHHSPPHHHHHHHHHHHHHHHHHHHHHHHHHHHHHHHHHHHHTT--

Radius of gyration: 24.21 Å; Cα contacts (8 Å, |Δi|>4): 484; chains: 1; bounding box: 72×45×75 Å

InterPro domains:
  IPR001525 C-5 cytosine methyltransferase [PF00145] (2-255)
  IPR001525 C-5 cytosine methyltransferase [PR00105] (22-36)
  IPR001525 C-5 cytosine methyltransferase [PR00105] (68-81)
  IPR001525 C-5 cytosine methyltransferase [PS51679] (1-262)
  IPR001525 C-5 cytosine methyltransferase [TIGR00675] (2-255)
  IPR029063 S-adenosyl-L-methionine-dependent methyltransferase superfamily [G3DSA:3.40.50.150] (1-114)
  IPR029063 S-adenosyl-L-methionine-dependent methyltransferase superfamily [SSF53335] (2-258)
  IPR050390 DNA Cytosine-5 Methyltransferase [PTHR10629] (3-264)

Solvent-accessible surface area (backbone atoms only — not comparable to full-atom values): 15523 Å² total; per-residue (Å²): 138,80,80,88,45,75,73,69,50,56,61,54,52,51,49,51,48,47,70,73,69,57,56,69,58,51,78,46,79,46,57,46,56,39,76,35,77,88,32,26,67,60,45,54,50,49,57,49,51,39,44,75,73,50,35,51,70,49,72,50,76,45,49,38,22,31,54,55,34,22,18,50,41,67,30,27,40,37,39,37,25,56,50,91,72,46,62,78,60,78,55,76,77,50,20,34,64,79,86,61,85,88,70,100,52,45,60,46,35,22,35,41,84,62,47,67,86,57,80,90,69,53,47,50,33,64,48,93,88,36,92,45,40,34,25,50,68,64,58,71,71,54,41,54,44,38,72,46,28,47,63,56,46,22,25,59,90,67,44,61,75,90,73,54,54,73,74,58,77,77,40,102,62,74,68,46,35,50,5,22,30,36,40,94,33,46,33,64,61,62,36,48,47,38,53,34,30,85,67,27,47,19,20,34,34,79,48,67,27,30,32,24,54,39,49,52,35,39,41,37,44,45,61,91,85,64,83,82,71,80,53,72,64,54,38,29,34,51,59,26,70,51,76,36,50,53,53,53,48,45,48,50,53,30,51,52,50,25,49,51,53,35,55,53,52,50,54,52,52,50,51,54,51,51,55,52,54,59,60,59,66,74,77,114

Sequence (284 aa):
EGISDPRNTLIYEFLRLLEEIKPYAFVMENVPGLAKGIGKPIFLNILQRLRELGYYTVHGIVDTADYGVPQRRKRLVLLGTNDPKIRLTFPKQTNQDPNFIGRYLDSWNTVRGTIADLPSIRAGEKSENDKLHVSSNLAEINLKRMANTPHDGGGRLSWPEELILECHKKVNGYKDIYGRMKWDYPSPTITGGCVMISKGRFGHPEQDRAISLREAARLQTFPDSYIFAGNVGQIASQLGNAVPPLLAKRIADSLAQAIQESESFENLITKSREDVSMKGNFFQ